Protein AF-X1S6A0-F1 (afdb_monomer_lite)

InterPro domains:
  IPR012349 FMN-binding split barrel [G3DSA:2.30.110.10] (1-70)

Foldseek 3Di:
DCPDPVNVVLVVPQKDKDWAWDDDPPDTDIDIDIDGHDDDPDPVVVLVVVVVVCVCVVVVVAQAQADPDFPCDPPCVVVCCPGNRGHNLLVLLVVLVVLLPQPPVSQDPSSVVRNVRSLVVCLCQLNAHRNVDVVGGPDPCQLQDAPPDDSDHHLLSSLLSQLSVVDADPSPVVSLVSLVVQQDPVQFHFHQDYPAVVDPHDADDHGDTHPVSSVSNCSSVVSNVD

pLDDT: mean 86.08, std 13.78, range [36.94, 98.81]

Structure (mmCIF, N/CA/C/O backbone):
data_AF-X1S6A0-F1
#
_entry.id   AF-X1S6A0-F1
#
loop_
_atom_site.group_PDB
_atom_site.id
_atom_site.type_symbol
_atom_site.label_atom_id
_atom_site.label_alt_id
_atom_site.label_comp_id
_atom_site.label_asym_id
_atom_site.label_entity_id
_atom_site.label_seq_id
_atom_site.pdbx_PDB_ins_code
_atom_site.Cartn_x
_atom_site.Cartn_y
_atom_site.Cartn_z
_atom_site.occupancy
_atom_site.B_iso_or_equiv
_atom_site.auth_seq_id
_atom_site.auth_comp_id
_atom_site.auth_asym_id
_atom_site.auth_atom_id
_atom_site.pdbx_PDB_model_num
ATOM 1 N N . GLY A 1 1 ? -15.490 -8.697 -11.254 1.00 36.94 1 GLY A N 1
ATOM 2 C CA . GLY A 1 1 ? -16.950 -8.501 -11.354 1.00 36.94 1 GLY A CA 1
ATOM 3 C C . GLY A 1 1 ? -17.233 -7.459 -12.414 1.00 36.94 1 GLY A C 1
ATOM 4 O O . GLY A 1 1 ? -16.518 -6.474 -12.477 1.00 36.94 1 GLY A O 1
ATOM 5 N N . THR A 1 2 ? -18.210 -7.697 -13.280 1.00 37.47 2 THR A N 1
ATOM 6 C CA . THR A 1 2 ? -18.493 -6.969 -14.535 1.00 37.47 2 THR A CA 1
ATOM 7 C C . THR A 1 2 ? -19.210 -5.617 -14.386 1.00 37.47 2 THR A C 1
ATOM 9 O O . THR A 1 2 ? -19.677 -5.085 -15.385 1.00 37.47 2 THR A O 1
ATOM 12 N N . ASN A 1 3 ? -19.235 -5.029 -13.185 1.00 45.12 3 ASN A N 1
ATOM 13 C CA . ASN A 1 3 ? -19.823 -3.708 -12.909 1.00 45.12 3 ASN A CA 1
ATOM 14 C C . ASN A 1 3 ? -18.742 -2.645 -12.653 1.00 45.12 3 ASN A C 1
ATOM 16 O O . ASN A 1 3 ? -18.826 -1.866 -11.709 1.00 45.12 3 ASN A O 1
ATOM 20 N N . ASP A 1 4 ? -17.684 -2.648 -13.461 1.00 61.50 4 ASP A N 1
ATOM 21 C CA . ASP A 1 4 ? -16.657 -1.613 -13.387 1.00 61.50 4 ASP A CA 1
ATOM 22 C C . ASP A 1 4 ? -17.154 -0.361 -14.128 1.00 61.50 4 ASP A C 1
ATOM 24 O O . ASP A 1 4 ? -17.524 -0.431 -15.305 1.00 61.50 4 ASP A O 1
ATOM 28 N N . ASN A 1 5 ? -17.165 0.790 -13.450 1.00 65.12 5 ASN A N 1
ATOM 29 C CA . ASN A 1 5 ? -17.589 2.079 -14.006 1.00 65.12 5 ASN A CA 1
ATOM 30 C C . ASN A 1 5 ? -16.894 2.399 -15.338 1.00 65.12 5 ASN A C 1
ATOM 32 O O . ASN A 1 5 ? -17.480 3.055 -16.199 1.00 65.12 5 ASN A O 1
ATOM 36 N N . LYS A 1 6 ? -15.668 1.899 -15.547 1.00 68.38 6 LYS A N 1
ATOM 37 C CA . LYS A 1 6 ? -14.934 2.076 -16.804 1.00 68.38 6 LYS A CA 1
ATOM 38 C C . LYS A 1 6 ? -15.537 1.281 -17.966 1.00 68.38 6 LYS A C 1
ATOM 40 O O . LYS A 1 6 ? -15.586 1.779 -19.088 1.00 68.38 6 LYS A O 1
ATOM 45 N N . VAL A 1 7 ? -16.038 0.074 -17.702 1.00 73.25 7 VAL A N 1
ATOM 46 C CA . VAL A 1 7 ? -16.715 -0.774 -18.698 1.00 73.25 7 VAL A CA 1
ATOM 47 C C . VAL A 1 7 ? -18.025 -0.116 -19.123 1.00 73.25 7 VAL A C 1
ATOM 49 O O . VAL A 1 7 ? -18.266 0.022 -20.319 1.00 73.25 7 VAL A O 1
ATOM 52 N N . ALA A 1 8 ? -18.819 0.373 -18.167 1.00 76.31 8 ALA A N 1
ATOM 53 C CA . ALA A 1 8 ? -20.045 1.116 -18.461 1.00 76.31 8 ALA A CA 1
ATOM 54 C C . ALA A 1 8 ? -19.760 2.426 -19.222 1.00 76.31 8 ALA A C 1
ATOM 56 O O . ALA A 1 8 ? -20.465 2.760 -20.174 1.00 76.31 8 ALA A O 1
ATOM 57 N N . GLN A 1 9 ? -18.687 3.141 -18.860 1.00 77.88 9 GLN A N 1
ATOM 58 C CA . GLN A 1 9 ? -18.249 4.351 -19.562 1.00 77.88 9 GLN A CA 1
ATOM 59 C C . GLN A 1 9 ? -17.903 4.062 -21.029 1.00 77.88 9 GLN A C 1
ATOM 61 O O . GLN A 1 9 ? -18.369 4.787 -21.903 1.00 77.88 9 GLN A O 1
ATOM 66 N N . ILE A 1 10 ? -17.140 2.998 -21.302 1.00 84.44 10 ILE A N 1
ATOM 67 C CA . ILE A 1 10 ? -16.762 2.598 -22.667 1.00 84.44 10 ILE A CA 1
ATOM 68 C C . ILE A 1 10 ? -17.975 2.078 -23.456 1.00 84.44 10 ILE A C 1
ATOM 70 O O . ILE A 1 10 ? -18.075 2.336 -24.651 1.00 84.44 10 ILE A O 1
ATOM 74 N N . GLN A 1 11 ? -18.926 1.392 -22.810 1.00 84.88 11 GLN A N 1
ATOM 75 C CA . GLN A 1 11 ? -20.191 0.995 -23.451 1.00 84.88 11 GLN A CA 1
ATOM 76 C C . GLN A 1 11 ? -21.021 2.207 -23.870 1.00 84.88 11 GLN A C 1
ATOM 78 O O . GLN A 1 11 ? -21.585 2.215 -24.960 1.00 84.88 11 GLN A O 1
ATOM 83 N N . LYS A 1 12 ? -21.092 3.228 -23.008 1.00 89.94 12 LYS A N 1
ATOM 84 C CA . LYS A 1 12 ? -21.840 4.459 -23.277 1.00 89.94 12 LYS A CA 1
ATOM 85 C C . LYS A 1 12 ? -21.138 5.344 -24.307 1.00 89.94 12 LYS A C 1
ATOM 87 O O . LYS A 1 12 ? -21.801 5.993 -25.108 1.00 89.94 12 LYS A O 1
ATOM 92 N N . ASN A 1 13 ? -19.809 5.394 -24.271 1.00 88.62 13 ASN A N 1
ATOM 93 C CA . ASN A 1 13 ? -18.997 6.133 -25.223 1.00 88.62 13 ASN A CA 1
ATOM 94 C C . ASN A 1 13 ? -17.675 5.392 -25.492 1.00 88.62 13 ASN A C 1
ATOM 96 O O . ASN A 1 13 ? -16.749 5.480 -24.681 1.00 88.62 13 ASN A O 1
ATOM 100 N N . PRO A 1 14 ? -17.552 4.702 -26.638 1.00 89.62 14 PRO A N 1
ATOM 101 C CA . PRO A 1 14 ? -16.339 3.969 -26.975 1.00 89.62 14 PRO A CA 1
ATOM 102 C C . PRO A 1 14 ? -15.198 4.884 -27.426 1.00 89.62 14 PRO A C 1
ATOM 104 O O . PRO A 1 14 ? -14.087 4.396 -27.609 1.00 89.62 14 PRO A O 1
ATOM 107 N N . LYS A 1 15 ? -15.436 6.187 -27.631 1.00 90.88 15 LYS A N 1
ATOM 108 C CA . LYS A 1 15 ? -14.391 7.109 -28.078 1.00 90.88 15 LYS A CA 1
ATOM 109 C C . LYS A 1 15 ? -13.328 7.247 -26.996 1.00 90.88 15 LYS A C 1
ATOM 111 O O . LYS A 1 15 ? -13.610 7.677 -25.879 1.00 90.88 15 LYS A O 1
ATOM 116 N N . ILE A 1 16 ? -12.103 6.906 -27.359 1.00 87.81 16 ILE A N 1
ATOM 117 C CA . ILE A 1 16 ? -10.918 7.087 -26.536 1.00 87.81 16 ILE A CA 1
ATOM 118 C C . ILE A 1 16 ? -9.933 8.002 -27.235 1.00 87.81 16 ILE A C 1
ATOM 120 O O . ILE A 1 16 ? -9.939 8.154 -28.457 1.00 87.81 16 ILE A O 1
ATOM 124 N N . GLU A 1 17 ? -9.058 8.568 -26.426 1.00 87.69 17 GLU A N 1
ATOM 125 C CA . GLU A 1 17 ? -7.939 9.363 -26.868 1.00 87.69 17 GLU A CA 1
ATOM 126 C C . GLU A 1 17 ? -6.693 8.911 -26.117 1.00 87.69 17 GLU A C 1
ATOM 128 O O . GLU A 1 17 ? -6.749 8.625 -24.918 1.00 87.69 17 GLU A O 1
ATOM 133 N N . PHE A 1 18 ? -5.576 8.844 -26.829 1.00 83.31 18 PHE A N 1
ATOM 134 C CA . PHE A 1 18 ? -4.266 8.639 -26.243 1.00 83.31 18 PHE A CA 1
ATOM 135 C C . PHE A 1 18 ? -3.300 9.703 -26.751 1.00 83.31 18 PHE A C 1
ATOM 137 O O . PHE A 1 18 ? -3.465 10.274 -27.830 1.00 83.31 18 PHE A O 1
ATOM 144 N N . CYS A 1 19 ? -2.278 9.960 -25.946 1.00 79.44 19 CYS A N 1
ATOM 145 C CA . CYS A 1 19 ? -1.225 10.905 -26.259 1.00 79.44 19 CYS A CA 1
ATOM 146 C C . CYS A 1 19 ? 0.104 10.156 -26.196 1.00 79.44 19 CYS A C 1
ATOM 148 O O . CYS A 1 19 ? 0.479 9.662 -25.132 1.00 79.44 19 CYS A O 1
ATOM 150 N N . LEU A 1 20 ? 0.778 10.026 -27.336 1.00 80.94 20 LEU A N 1
ATOM 151 C CA . LEU A 1 20 ? 2.088 9.398 -27.447 1.00 80.94 20 LEU A CA 1
ATOM 152 C C . LEU A 1 20 ? 3.137 10.487 -27.651 1.00 80.94 20 LEU A C 1
ATOM 154 O O . LEU A 1 20 ? 3.141 11.162 -28.675 1.00 80.94 20 LEU A O 1
ATOM 158 N N . MET A 1 21 ? 4.033 10.660 -26.688 1.00 76.06 21 MET A N 1
ATOM 159 C CA . MET A 1 21 ? 5.132 11.617 -26.811 1.00 76.06 21 MET A CA 1
ATOM 160 C C . MET A 1 21 ? 6.119 11.155 -27.893 1.00 76.06 21 MET A C 1
ATOM 162 O O . MET A 1 21 ? 6.509 9.990 -27.910 1.00 76.06 21 MET A O 1
ATOM 166 N N . VAL A 1 22 ? 6.543 12.063 -28.776 1.00 84.81 22 VAL A N 1
ATOM 167 C CA . VAL A 1 22 ? 7.524 11.792 -29.843 1.00 84.81 22 VAL A CA 1
ATOM 168 C C . VAL A 1 22 ? 8.588 12.890 -29.901 1.00 84.81 22 VAL A C 1
ATOM 170 O O . VAL A 1 22 ? 8.303 14.059 -29.632 1.00 84.81 22 VAL A O 1
ATOM 173 N N . LYS A 1 23 ? 9.819 12.520 -30.273 1.00 76.56 23 LYS A N 1
ATOM 174 C CA . LYS A 1 23 ? 10.958 13.439 -30.420 1.00 76.56 23 LYS A CA 1
ATOM 175 C C . LYS A 1 23 ? 11.664 13.208 -31.757 1.00 76.56 23 LYS A C 1
ATOM 177 O O . LYS A 1 23 ? 11.858 12.062 -32.158 1.00 76.56 23 LYS A O 1
ATOM 182 N N . LYS A 1 24 ? 12.062 14.292 -32.431 1.00 79.81 24 LYS A N 1
ATOM 183 C CA . LYS A 1 24 ? 12.933 14.263 -33.619 1.00 79.81 24 LYS A CA 1
ATOM 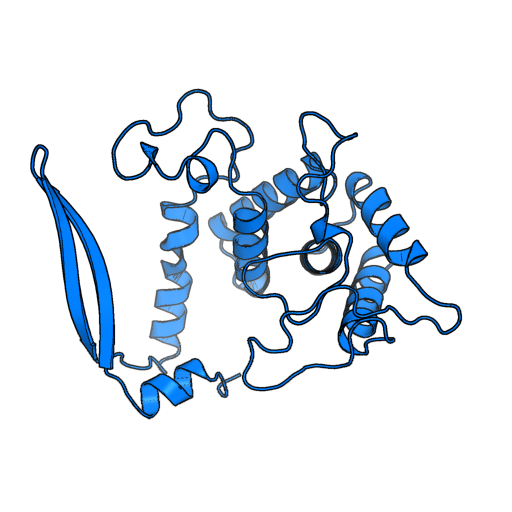184 C C . LYS A 1 24 ? 13.915 15.434 -33.548 1.00 79.81 24 LYS A C 1
ATOM 186 O O . LYS A 1 24 ? 13.492 16.587 -33.598 1.00 79.81 24 LYS A O 1
ATOM 191 N N . GLY A 1 25 ? 15.212 15.139 -33.434 1.00 80.56 25 GLY A N 1
ATOM 192 C CA . GLY A 1 25 ? 16.230 16.159 -33.150 1.00 80.56 25 GLY A CA 1
ATOM 193 C C . GLY A 1 25 ? 15.951 16.860 -31.816 1.00 80.56 25 GLY A C 1
ATOM 194 O O . GLY A 1 25 ? 15.596 16.199 -30.839 1.00 80.56 25 GLY A O 1
ATOM 195 N N . ASP A 1 26 ? 16.032 18.190 -31.796 1.00 79.56 26 ASP A N 1
ATOM 196 C CA . ASP A 1 26 ? 15.740 19.011 -30.608 1.00 79.56 26 ASP A CA 1
ATOM 197 C C . ASP A 1 26 ? 14.242 19.316 -30.417 1.00 79.56 26 ASP A C 1
ATOM 199 O O . ASP A 1 26 ? 13.832 19.865 -29.393 1.00 79.56 26 ASP A O 1
ATOM 203 N N . GLY A 1 27 ? 13.395 18.937 -31.379 1.00 73.19 27 GLY A N 1
ATOM 204 C CA . GLY A 1 27 ? 11.950 19.139 -31.311 1.00 73.19 27 GLY A CA 1
ATOM 205 C C . GLY A 1 27 ? 11.243 18.067 -30.479 1.00 73.19 27 GLY A C 1
ATOM 206 O O . GLY A 1 27 ? 11.403 16.870 -30.731 1.00 73.19 27 GLY A O 1
ATOM 207 N N . GLN A 1 28 ? 10.404 18.497 -29.531 1.00 78.88 28 GLN A N 1
ATOM 208 C CA . GLN A 1 28 ? 9.503 17.635 -28.754 1.00 78.88 28 GLN A CA 1
ATOM 209 C C . GLN A 1 28 ? 8.039 17.881 -29.142 1.00 78.88 28 GLN A C 1
ATOM 211 O O . GLN A 1 28 ? 7.611 19.025 -29.288 1.00 78.88 28 GLN A O 1
ATOM 216 N N . GLY A 1 29 ? 7.262 16.808 -29.275 1.00 83.56 29 GLY A N 1
ATOM 217 C CA . GLY A 1 29 ? 5.835 16.876 -29.571 1.00 83.56 29 GLY A CA 1
ATOM 218 C C . GLY A 1 29 ? 5.087 15.652 -29.060 1.00 83.56 29 GLY A C 1
ATOM 219 O O . GLY A 1 29 ? 5.638 14.803 -28.357 1.00 83.56 29 GLY A O 1
ATOM 220 N N . TYR A 1 30 ? 3.813 15.554 -29.415 1.00 83.81 30 TYR A N 1
ATOM 221 C CA . TYR A 1 30 ? 3.013 14.369 -29.148 1.00 83.81 30 TYR A CA 1
ATOM 222 C C . TYR A 1 30 ? 2.146 14.026 -30.356 1.00 83.81 30 TYR A C 1
ATOM 224 O O . TYR A 1 30 ? 1.587 14.902 -31.013 1.00 83.81 30 TYR A O 1
ATOM 232 N N . VAL A 1 31 ? 2.022 12.733 -30.636 1.00 87.75 31 VAL A N 1
ATOM 233 C CA . VAL A 1 31 ? 0.996 12.185 -31.515 1.00 87.75 31 VAL A CA 1
ATOM 234 C C . VAL A 1 31 ? -0.237 11.950 -30.661 1.00 87.75 31 VAL A C 1
ATOM 236 O O . VAL A 1 31 ? -0.234 11.126 -29.745 1.00 87.75 31 VAL A O 1
ATOM 239 N N . ARG A 1 32 ? -1.302 12.689 -30.956 1.00 87.75 32 ARG A N 1
ATOM 240 C CA . ARG A 1 32 ? -2.609 12.468 -30.344 1.00 87.75 32 ARG A CA 1
ATOM 241 C C . ARG A 1 32 ? -3.394 11.529 -31.245 1.00 87.75 32 ARG A C 1
ATOM 243 O O . ARG A 1 32 ? -3.656 11.851 -32.400 1.00 87.75 32 ARG A O 1
ATOM 250 N N . GLY A 1 33 ? -3.724 10.355 -30.730 1.00 90.38 33 GLY A N 1
ATOM 251 C CA . GLY A 1 33 ? -4.544 9.382 -31.434 1.00 90.38 33 GLY A CA 1
ATOM 252 C C . GLY A 1 33 ? -5.928 9.330 -30.817 1.00 90.38 33 GLY A C 1
ATOM 253 O O . GLY A 1 33 ? -6.068 9.328 -29.596 1.00 90.38 33 GLY A O 1
ATOM 254 N N . THR A 1 34 ? -6.956 9.262 -31.654 1.00 90.50 34 THR A N 1
ATOM 255 C CA . THR A 1 34 ? -8.320 8.962 -31.209 1.00 90.50 34 THR A CA 1
ATOM 256 C C . THR A 1 34 ? -8.752 7.626 -31.791 1.00 90.50 34 THR A C 1
ATOM 258 O O . THR A 1 34 ? -8.249 7.192 -32.827 1.00 90.50 34 THR A O 1
ATOM 261 N N . GLY A 1 35 ? -9.649 6.929 -31.105 1.00 91.19 35 GLY A N 1
ATOM 262 C CA . GLY A 1 35 ? -10.092 5.615 -31.549 1.00 91.19 35 GLY A CA 1
ATOM 263 C C . GLY A 1 35 ? -11.327 5.126 -30.816 1.00 91.19 35 GLY A C 1
ATOM 264 O O . GLY A 1 35 ? -11.894 5.826 -29.978 1.00 91.19 35 GLY A O 1
ATOM 265 N N . LEU A 1 36 ? -11.741 3.905 -31.143 1.00 91.06 36 LEU A N 1
ATOM 266 C CA . LEU A 1 36 ? -12.864 3.231 -30.503 1.00 91.06 36 LEU A CA 1
ATOM 267 C C . LEU A 1 36 ? -12.342 2.088 -29.631 1.00 91.06 36 LEU A C 1
ATOM 269 O O . LEU A 1 36 ? -11.740 1.137 -30.127 1.00 91.06 36 LEU A O 1
ATOM 273 N N . ALA A 1 37 ? -12.586 2.168 -28.328 1.00 85.50 37 ALA A N 1
ATOM 274 C CA . ALA A 1 37 ? -12.306 1.082 -27.407 1.00 85.50 37 ALA A CA 1
ATOM 275 C C . ALA A 1 37 ? -13.325 -0.047 -27.593 1.00 85.50 37 ALA A C 1
ATOM 277 O O . ALA A 1 37 ? -14.538 0.165 -27.561 1.00 85.50 37 ALA A O 1
ATOM 278 N N . LYS A 1 38 ? -12.822 -1.277 -27.736 1.00 82.69 38 LYS A N 1
ATOM 279 C CA . LYS A 1 38 ? -13.635 -2.494 -27.782 1.00 82.69 38 LYS A CA 1
ATOM 280 C C . LYS A 1 38 ? -13.478 -3.265 -26.480 1.00 82.69 38 LYS A C 1
ATOM 282 O O . LYS A 1 38 ? -12.372 -3.621 -26.083 1.00 82.69 38 LYS A O 1
ATOM 287 N N . ILE A 1 39 ? -14.598 -3.564 -25.828 1.00 80.94 39 ILE A N 1
ATOM 288 C CA . ILE A 1 39 ? -14.597 -4.358 -24.598 1.00 80.94 39 ILE A CA 1
ATOM 289 C C . ILE A 1 39 ? -14.413 -5.823 -24.970 1.00 80.94 39 ILE A C 1
ATOM 291 O O . ILE A 1 39 ? -15.294 -6.452 -25.558 1.00 80.94 39 ILE A O 1
ATOM 295 N N . ILE A 1 40 ? -13.264 -6.372 -24.598 1.00 77.69 40 ILE A N 1
ATOM 296 C CA . ILE A 1 40 ? -12.958 -7.782 -24.809 1.00 77.69 40 ILE A CA 1
ATOM 297 C C . ILE A 1 40 ? -13.730 -8.590 -23.767 1.00 77.69 40 ILE A C 1
ATOM 299 O O . ILE A 1 40 ? -13.574 -8.388 -22.562 1.00 77.69 40 ILE A O 1
ATOM 303 N N . LYS A 1 41 ? -14.606 -9.488 -24.229 1.00 75.62 41 LYS A N 1
ATOM 304 C CA . LYS A 1 41 ? -15.385 -10.403 -23.377 1.00 75.62 41 LYS A CA 1
ATOM 305 C C . LYS A 1 41 ? -14.872 -11.841 -23.432 1.00 75.62 41 LYS A C 1
ATOM 307 O O . LYS A 1 41 ? -15.081 -12.567 -22.465 1.00 75.62 41 LYS A O 1
ATOM 312 N N . ASP A 1 42 ? -14.184 -12.205 -24.513 1.00 82.56 42 ASP A N 1
ATOM 313 C CA . ASP A 1 42 ? -13.669 -13.551 -24.742 1.00 82.56 42 ASP A CA 1
ATOM 314 C C . ASP A 1 42 ? -12.647 -13.958 -23.673 1.00 82.56 42 ASP A C 1
ATOM 316 O O . ASP A 1 42 ? -11.686 -13.237 -23.390 1.00 82.56 42 ASP A O 1
ATOM 320 N N . LYS A 1 43 ? -12.875 -15.125 -23.066 1.00 71.31 43 LYS A N 1
ATOM 321 C CA . LYS A 1 43 ? -12.056 -15.639 -21.967 1.00 71.31 43 LYS A CA 1
ATOM 322 C C . LYS A 1 43 ? -10.651 -15.998 -22.451 1.00 71.31 43 LYS A C 1
ATOM 324 O O . LYS A 1 43 ? -9.694 -15.655 -21.767 1.00 71.31 43 LYS A O 1
ATOM 329 N N . LYS A 1 44 ? -10.510 -16.583 -23.647 1.00 73.81 44 LYS A N 1
ATOM 330 C CA . LYS A 1 44 ? -9.197 -16.940 -24.212 1.00 73.81 44 LYS A CA 1
ATOM 331 C C . LYS A 1 44 ? -8.365 -15.705 -24.559 1.00 73.81 44 LYS A C 1
ATOM 333 O O . LYS A 1 44 ? -7.171 -15.691 -24.289 1.00 73.81 44 LYS A O 1
ATOM 338 N N . GLN A 1 45 ? -8.968 -14.647 -25.100 1.00 67.00 45 GLN A N 1
ATOM 339 C CA . GLN A 1 45 ? -8.298 -13.368 -25.348 1.00 67.00 45 GLN A CA 1
ATOM 340 C C . GLN A 1 45 ? -7.952 -12.636 -24.056 1.00 67.00 45 GLN A C 1
ATOM 342 O O . GLN A 1 45 ? -6.868 -12.073 -23.974 1.00 67.00 45 GLN A O 1
ATOM 347 N N . LYS A 1 46 ? -8.819 -12.658 -23.037 1.00 62.06 46 LYS A N 1
ATOM 348 C CA . LYS A 1 46 ? -8.477 -12.121 -21.710 1.00 62.06 46 LYS A CA 1
ATOM 349 C C . LYS A 1 46 ? -7.318 -12.879 -21.082 1.00 62.06 46 LYS A C 1
ATOM 351 O O . LYS A 1 46 ? -6.405 -12.245 -20.579 1.00 62.06 46 LYS A O 1
ATOM 356 N N . GLU A 1 47 ? -7.328 -14.207 -21.153 1.00 61.28 47 GLU A N 1
ATOM 357 C CA . GLU A 1 47 ? -6.212 -15.045 -20.714 1.00 61.28 47 GLU A CA 1
ATOM 358 C C . GLU A 1 47 ? -4.956 -14.774 -21.538 1.00 61.28 47 GLU A C 1
ATOM 360 O O . GLU A 1 47 ? -3.879 -14.714 -20.970 1.00 61.28 47 GLU A O 1
ATOM 365 N N . LYS A 1 48 ? -5.065 -14.555 -22.851 1.00 64.38 48 LYS A N 1
ATOM 366 C CA . LYS A 1 48 ? -3.933 -14.179 -23.706 1.00 64.38 48 LYS A CA 1
ATOM 367 C C . LYS A 1 48 ? -3.375 -12.803 -23.330 1.00 64.38 48 LYS A C 1
ATOM 369 O O . LYS A 1 48 ? -2.172 -12.669 -23.195 1.00 64.38 48 LYS A O 1
ATOM 374 N N . ILE A 1 49 ? -4.225 -11.802 -23.109 1.00 61.16 49 ILE A N 1
ATOM 375 C CA . ILE A 1 49 ? -3.815 -10.455 -22.679 1.00 61.16 49 ILE A CA 1
ATOM 376 C C . ILE A 1 49 ? -3.235 -10.483 -21.264 1.00 61.16 49 ILE A C 1
ATOM 378 O O . ILE A 1 49 ? -2.240 -9.822 -21.020 1.00 61.16 49 ILE A O 1
ATOM 382 N N . ALA A 1 50 ? -3.798 -11.276 -20.351 1.00 55.62 50 ALA A N 1
ATOM 383 C CA . ALA A 1 50 ? -3.250 -11.484 -19.011 1.00 55.62 50 ALA A CA 1
ATOM 384 C C . ALA A 1 50 ? -1.920 -12.256 -19.045 1.00 55.62 50 ALA A C 1
ATOM 386 O O . ALA A 1 50 ? -1.010 -11.946 -18.285 1.00 55.62 50 ALA A O 1
ATOM 387 N N . LYS A 1 51 ? -1.774 -13.219 -19.965 1.00 56.94 51 LYS A N 1
ATOM 388 C CA . LYS A 1 51 ? -0.493 -13.874 -20.281 1.00 56.94 51 LYS A CA 1
ATOM 389 C C . LYS A 1 51 ? 0.511 -12.911 -20.923 1.00 56.94 51 LYS A C 1
ATOM 391 O O . LYS A 1 51 ? 1.694 -13.179 -20.822 1.00 56.94 51 LYS A O 1
ATOM 396 N N . HIS A 1 52 ? 0.034 -11.813 -21.514 1.00 53.47 52 HIS A N 1
ATOM 397 C CA . HIS A 1 52 ? 0.808 -10.674 -22.015 1.00 53.47 52 HIS A CA 1
ATOM 398 C C . HIS A 1 52 ? 0.730 -9.445 -21.091 1.00 53.47 52 HIS A C 1
ATOM 400 O O . HIS A 1 52 ? 0.997 -8.321 -21.519 1.00 53.47 52 HIS A O 1
ATOM 406 N N . CYS A 1 53 ? 0.460 -9.637 -19.790 1.00 52.31 53 CYS A N 1
ATOM 407 C CA . CYS A 1 53 ? 0.851 -8.658 -18.766 1.00 52.31 53 CYS A CA 1
ATOM 408 C C . CYS A 1 53 ? 2.384 -8.549 -18.629 1.00 52.31 53 CYS A C 1
ATOM 410 O O . CYS A 1 53 ? 2.870 -7.968 -17.658 1.00 52.31 53 CYS A O 1
ATOM 412 N N . ASP A 1 54 ? 3.118 -9.032 -19.636 1.00 52.59 54 ASP A N 1
ATOM 413 C CA . ASP A 1 54 ? 4.505 -8.725 -19.932 1.00 52.59 54 ASP A CA 1
ATOM 414 C C . ASP A 1 54 ? 4.785 -7.233 -19.800 1.00 52.59 54 ASP A C 1
ATOM 416 O O . ASP A 1 54 ? 5.871 -6.902 -19.382 1.00 52.59 54 ASP A O 1
ATOM 420 N N . PHE A 1 55 ? 3.819 -6.323 -19.998 1.00 55.56 55 PHE A N 1
ATOM 421 C CA . PHE A 1 55 ? 4.049 -4.894 -19.747 1.00 55.56 55 PHE A CA 1
ATOM 422 C C . PHE A 1 55 ? 4.734 -4.610 -18.394 1.00 55.56 55 PHE A C 1
ATOM 424 O O . PHE A 1 55 ? 5.649 -3.793 -18.326 1.00 55.56 55 PHE A O 1
ATOM 431 N N . PHE A 1 56 ? 4.337 -5.290 -17.313 1.00 52.81 56 PHE A N 1
ATOM 432 C CA . PHE A 1 56 ? 5.048 -5.125 -16.046 1.00 52.81 56 PHE A CA 1
ATOM 433 C C . PHE A 1 56 ? 6.415 -5.815 -16.083 1.00 52.81 56 PHE A C 1
ATOM 435 O O . PHE A 1 56 ? 7.397 -5.153 -15.815 1.00 52.81 56 PHE A O 1
ATOM 442 N N . SER A 1 57 ? 6.548 -7.080 -16.477 1.00 53.00 57 SER A N 1
ATOM 443 C CA . SER A 1 57 ? 7.863 -7.756 -16.460 1.00 53.00 57 SER A CA 1
ATOM 444 C C . SER A 1 57 ? 8.860 -7.307 -17.546 1.00 53.00 57 SER A C 1
ATOM 446 O O . SER A 1 57 ? 10.056 -7.539 -17.419 1.00 53.00 57 SER A O 1
ATOM 448 N N . GLU A 1 58 ? 8.388 -6.695 -18.626 1.00 57.88 58 GLU A N 1
ATOM 449 C CA . GLU A 1 58 ? 9.157 -6.229 -19.785 1.00 57.88 58 GLU A CA 1
ATOM 450 C C . GLU A 1 58 ? 9.671 -4.806 -19.552 1.00 57.88 58 GLU A C 1
ATOM 452 O O . GLU A 1 58 ? 10.832 -4.514 -19.840 1.00 57.88 58 GLU A O 1
ATOM 457 N N . PHE A 1 59 ? 8.836 -3.928 -18.981 1.00 56.41 59 PHE A N 1
ATOM 458 C CA . PHE A 1 59 ? 9.203 -2.530 -18.733 1.00 56.41 59 PHE A CA 1
ATOM 459 C C . PHE A 1 59 ? 9.584 -2.243 -17.276 1.00 56.41 59 PHE A C 1
ATOM 461 O O . PHE A 1 59 ? 10.380 -1.337 -17.027 1.00 56.41 59 PHE A O 1
ATOM 468 N N . TRP A 1 60 ? 9.070 -3.004 -16.307 1.00 59.62 60 TRP A N 1
ATOM 469 C CA . TRP A 1 60 ? 9.503 -2.959 -14.909 1.00 59.62 60 TRP A CA 1
ATOM 470 C C . TRP A 1 60 ? 10.443 -4.137 -14.639 1.00 59.62 60 TRP A C 1
ATOM 472 O O . TRP A 1 60 ? 10.030 -5.237 -14.285 1.00 59.62 60 TRP A O 1
ATOM 482 N N . LYS A 1 61 ? 11.738 -3.885 -14.862 1.00 61.03 61 LYS A N 1
ATOM 483 C CA . LYS A 1 61 ? 12.796 -4.900 -14.763 1.00 61.03 61 LYS A CA 1
ATOM 484 C C . LYS A 1 61 ? 12.961 -5.448 -13.346 1.00 61.03 61 LYS A C 1
ATOM 486 O O . LYS A 1 61 ? 13.154 -6.645 -13.193 1.00 61.03 61 LYS A O 1
ATOM 491 N N . SER A 1 62 ? 12.919 -4.573 -12.342 1.00 66.31 62 SER A N 1
ATOM 492 C CA . SER A 1 62 ? 13.000 -4.916 -10.920 1.00 66.31 62 SER A CA 1
ATOM 493 C C . SER A 1 62 ? 12.648 -3.682 -10.070 1.00 66.31 62 SER A C 1
ATOM 495 O O . SER A 1 62 ? 12.771 -2.550 -10.551 1.00 66.31 62 SER A O 1
ATOM 497 N N . PRO A 1 63 ? 12.182 -3.832 -8.819 1.00 73.94 63 PRO A N 1
ATOM 498 C CA . PRO A 1 63 ? 12.171 -2.739 -7.851 1.00 73.94 63 PRO A CA 1
ATOM 499 C C . PRO A 1 63 ? 13.600 -2.330 -7.464 1.00 73.94 63 PRO A C 1
ATOM 501 O O . PRO A 1 63 ? 14.186 -2.827 -6.504 1.00 73.94 63 PRO A O 1
ATOM 504 N N . ASP A 1 64 ? 14.151 -1.371 -8.198 1.00 78.56 64 ASP A N 1
ATOM 505 C CA . ASP A 1 64 ? 15.473 -0.831 -7.899 1.00 78.56 64 ASP A CA 1
ATOM 506 C C . ASP A 1 64 ? 15.492 0.026 -6.630 1.00 78.56 64 ASP A C 1
ATOM 508 O O . ASP A 1 64 ? 14.675 0.935 -6.458 1.00 78.56 64 ASP A O 1
ATOM 512 N N . ASP A 1 65 ? 16.491 -0.199 -5.781 1.00 79.06 65 ASP A N 1
ATOM 513 C CA . ASP A 1 65 ? 16.746 0.597 -4.580 1.00 79.06 65 ASP A CA 1
ATOM 514 C C . ASP A 1 65 ? 18.128 1.273 -4.609 1.00 79.06 65 ASP A C 1
ATOM 516 O O . ASP A 1 65 ? 18.833 1.363 -3.606 1.00 79.06 65 ASP A O 1
ATOM 520 N N . GLY A 1 66 ? 18.520 1.767 -5.787 1.00 72.06 66 GLY A N 1
ATOM 521 C CA . GLY A 1 66 ? 19.755 2.527 -5.976 1.00 72.06 66 GLY A CA 1
ATOM 522 C C . GLY A 1 66 ? 20.529 2.116 -7.225 1.00 72.06 66 GLY A C 1
ATOM 523 O O . GLY A 1 66 ? 21.573 1.478 -7.124 1.00 72.06 66 GLY A O 1
ATOM 524 N N . ILE A 1 67 ? 20.066 2.521 -8.407 1.00 65.44 67 ILE A N 1
ATOM 525 C CA . ILE A 1 67 ? 20.845 2.431 -9.645 1.00 65.44 67 ILE A CA 1
ATOM 526 C C . ILE A 1 67 ? 21.852 3.590 -9.693 1.00 65.44 67 ILE A C 1
ATOM 528 O O . ILE A 1 67 ? 21.506 4.751 -9.450 1.00 65.44 67 ILE A O 1
ATOM 532 N N . LYS A 1 68 ? 23.113 3.276 -10.026 1.00 61.75 68 LYS A N 1
ATOM 533 C CA . LYS A 1 68 ? 24.187 4.274 -10.194 1.00 61.75 68 LYS A CA 1
ATOM 534 C C . LYS A 1 68 ? 23.926 5.214 -11.377 1.00 61.75 68 LYS A C 1
ATOM 536 O O . LYS A 1 68 ? 24.066 6.426 -11.214 1.00 61.75 68 LYS A O 1
ATOM 541 N N . ASP A 1 69 ? 23.487 4.663 -12.507 1.00 67.81 69 ASP A N 1
ATOM 542 C CA . ASP A 1 69 ? 23.256 5.385 -13.759 1.00 67.81 69 ASP A CA 1
ATOM 543 C C . ASP A 1 69 ? 21.762 5.470 -14.091 1.00 67.81 69 ASP A C 1
ATOM 545 O O . ASP A 1 69 ? 21.157 4.546 -14.629 1.00 67.81 69 ASP A O 1
ATOM 549 N N . THR A 1 70 ? 21.144 6.595 -13.740 1.00 69.06 70 THR A N 1
ATOM 550 C CA . THR A 1 70 ? 19.750 6.894 -14.097 1.00 69.06 70 THR A CA 1
ATOM 551 C C . THR A 1 70 ? 19.660 7.363 -15.548 1.00 69.06 70 THR A C 1
ATOM 553 O O . THR A 1 70 ? 20.560 8.100 -15.961 1.00 69.06 70 THR A O 1
ATOM 556 N N . PRO A 1 71 ? 18.585 7.050 -16.297 1.00 67.19 71 PRO A N 1
ATOM 557 C CA . PRO A 1 71 ? 18.359 7.628 -17.619 1.00 67.19 71 PRO A CA 1
ATOM 558 C C . PRO A 1 71 ? 18.423 9.160 -17.547 1.00 67.19 71 PRO A C 1
ATOM 560 O O . PRO A 1 71 ? 17.666 9.795 -16.809 1.00 67.19 71 PRO A O 1
ATOM 563 N N . LYS A 1 72 ? 19.398 9.747 -18.247 1.00 74.88 72 LYS A N 1
ATOM 564 C CA . LYS A 1 72 ? 19.613 11.207 -18.307 1.00 74.88 72 LYS A CA 1
ATOM 565 C C . LYS A 1 72 ? 19.063 11.817 -19.591 1.00 74.88 72 LYS A C 1
ATOM 567 O O . LYS A 1 72 ? 19.226 13.010 -19.812 1.00 74.88 72 LYS A O 1
ATOM 572 N N . ASP A 1 73 ? 18.479 10.981 -20.433 1.00 76.06 73 ASP A N 1
ATOM 573 C CA . ASP A 1 73 ? 17.896 11.319 -21.710 1.00 76.06 73 ASP A CA 1
ATOM 574 C C . ASP A 1 73 ? 16.385 11.546 -21.598 1.00 76.06 73 ASP A C 1
ATOM 576 O O . ASP A 1 73 ? 15.708 11.208 -20.619 1.00 76.06 73 ASP A O 1
ATOM 580 N N . TRP A 1 74 ? 15.843 12.153 -22.643 1.00 66.75 74 TRP A N 1
ATOM 581 C CA . TRP A 1 74 ? 14.429 12.452 -22.756 1.00 66.75 74 TRP A CA 1
ATOM 582 C C . TRP A 1 74 ? 13.618 11.158 -22.953 1.00 66.75 74 TRP A C 1
ATOM 584 O O . TRP A 1 74 ? 14.037 10.309 -23.738 1.00 66.75 74 TRP A O 1
ATOM 594 N N . PRO A 1 75 ? 12.421 11.012 -22.345 1.00 64.75 75 PRO A N 1
ATOM 595 C CA . PRO A 1 75 ? 11.701 11.980 -21.505 1.00 64.75 75 PRO A CA 1
ATOM 596 C C . PRO A 1 75 ? 12.011 11.870 -19.998 1.00 64.75 75 PRO A C 1
ATOM 598 O O . PRO A 1 75 ? 11.343 12.507 -19.178 1.00 64.75 75 PRO A O 1
ATOM 601 N N . TYR A 1 76 ? 12.979 11.041 -19.614 1.00 71.06 76 TYR A N 1
ATOM 602 C CA . TYR A 1 76 ? 13.206 10.604 -18.236 1.00 71.06 76 TYR A CA 1
ATOM 603 C C . TYR A 1 76 ? 13.865 11.675 -17.362 1.00 71.06 76 TYR A C 1
ATOM 605 O O . TYR A 1 76 ? 13.520 11.811 -16.187 1.00 71.06 76 TYR A O 1
ATOM 613 N N . GLU A 1 77 ? 14.721 12.505 -17.963 1.00 69.38 77 GLU A N 1
ATOM 614 C CA . GLU A 1 77 ? 15.472 13.594 -17.321 1.00 69.38 77 GLU A CA 1
ATOM 615 C C . GLU A 1 77 ? 14.613 14.554 -16.466 1.00 69.38 77 GLU A C 1
ATOM 617 O O . GLU A 1 77 ? 15.057 15.035 -15.425 1.00 69.38 77 GLU A O 1
ATOM 622 N N . ARG A 1 78 ? 13.355 14.814 -16.859 1.00 70.31 78 ARG A N 1
ATOM 623 C CA . ARG A 1 78 ? 12.427 15.721 -16.145 1.00 70.31 78 ARG A CA 1
ATOM 624 C C . ARG A 1 78 ? 11.612 15.027 -15.061 1.00 70.31 78 ARG A C 1
ATOM 626 O O . ARG A 1 78 ? 10.973 15.679 -14.239 1.00 70.31 78 ARG A O 1
ATOM 633 N N . LEU A 1 79 ? 11.592 13.704 -15.080 1.00 68.12 79 LEU A N 1
ATOM 634 C CA . LEU A 1 79 ? 10.727 12.868 -14.264 1.00 68.12 79 LEU A CA 1
ATOM 635 C C . LEU A 1 79 ? 11.569 12.050 -13.279 1.00 68.12 79 LEU A C 1
ATOM 637 O O . LEU A 1 79 ? 11.264 10.892 -13.016 1.00 68.12 79 LEU A O 1
ATOM 641 N N . VAL A 1 80 ? 12.599 12.668 -12.689 1.00 68.31 80 VAL A N 1
ATOM 642 C CA . VAL A 1 80 ? 13.529 12.044 -11.724 1.00 68.31 80 VAL A CA 1
ATOM 643 C C . VAL A 1 80 ? 12.804 11.394 -10.538 1.00 68.31 80 VAL A C 1
ATOM 645 O O . VAL A 1 80 ? 13.283 10.420 -9.974 1.00 68.31 80 VAL A O 1
ATOM 648 N N . ILE A 1 81 ? 11.616 11.872 -10.161 1.00 67.00 81 ILE A N 1
ATOM 649 C CA . ILE A 1 81 ? 10.813 11.227 -9.108 1.00 67.00 81 ILE A CA 1
ATOM 650 C C . ILE A 1 81 ? 10.257 9.848 -9.520 1.00 67.00 81 ILE A C 1
ATOM 652 O O . ILE A 1 81 ? 9.941 9.030 -8.660 1.00 67.00 81 ILE A O 1
ATOM 656 N N . CYS A 1 82 ? 10.130 9.598 -10.825 1.00 67.62 82 CYS A N 1
ATOM 657 C CA . CYS A 1 82 ? 9.648 8.349 -11.415 1.00 67.62 82 CYS A CA 1
ATOM 658 C C . CYS A 1 82 ? 10.775 7.508 -12.033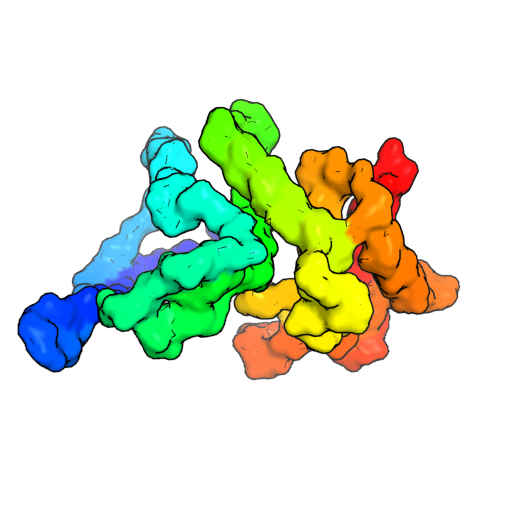 1.00 67.62 82 CYS A C 1
ATOM 660 O O . CYS A 1 82 ? 10.649 6.290 -12.062 1.00 67.62 82 CYS A O 1
ATOM 662 N N . TRP A 1 83 ? 11.850 8.148 -12.505 1.00 68.69 83 TRP A N 1
ATOM 663 C CA . TRP A 1 83 ? 12.969 7.529 -13.236 1.00 68.69 83 TRP A CA 1
ATOM 664 C C . TRP A 1 83 ? 14.337 7.828 -12.606 1.00 68.69 83 TRP A C 1
ATOM 666 O O . TRP A 1 83 ? 15.367 7.838 -13.278 1.00 68.69 83 TRP A O 1
ATOM 676 N N . GLY A 1 84 ? 14.341 8.153 -11.314 1.00 70.50 84 GLY A N 1
ATOM 677 C CA . GLY A 1 84 ? 15.546 8.439 -10.544 1.00 70.50 84 GLY A CA 1
ATOM 678 C C . GLY A 1 84 ? 16.260 7.175 -10.077 1.00 70.50 84 GLY A C 1
ATOM 679 O O . GLY A 1 84 ? 15.995 6.072 -10.539 1.00 70.50 84 GLY A O 1
ATOM 680 N N . LYS A 1 85 ? 17.180 7.342 -9.120 1.00 75.69 85 LYS A N 1
ATOM 681 C CA . LYS A 1 85 ? 18.041 6.251 -8.625 1.00 75.69 85 LYS A CA 1
ATOM 682 C C . LYS A 1 85 ? 17.267 5.101 -7.982 1.00 75.69 85 LYS A C 1
ATOM 684 O O . LYS A 1 85 ? 17.786 3.998 -7.904 1.00 75.69 85 LYS A O 1
ATOM 689 N N . HIS A 1 86 ? 16.056 5.360 -7.506 1.00 79.44 86 HIS A N 1
ATOM 690 C CA . HIS A 1 86 ? 15.220 4.370 -6.843 1.00 79.44 86 HIS A CA 1
ATOM 691 C C . HIS A 1 86 ? 13.882 4.293 -7.564 1.00 79.44 86 HIS A C 1
ATOM 693 O O . HIS A 1 86 ? 13.332 5.317 -7.984 1.00 79.44 86 HIS A O 1
ATOM 699 N N . SER A 1 87 ? 13.336 3.085 -7.638 1.00 81.56 87 SER A N 1
ATOM 700 C CA . SER A 1 87 ? 11.950 2.869 -8.016 1.00 81.56 87 SER A CA 1
ATOM 701 C C . SER A 1 87 ? 11.031 3.687 -7.114 1.00 81.56 87 SER A C 1
ATOM 703 O O . SER A 1 87 ? 11.236 3.800 -5.902 1.00 81.56 87 SER A O 1
ATOM 705 N N . CYS A 1 88 ? 9.977 4.255 -7.699 1.00 84.81 88 CYS A N 1
ATOM 706 C CA . CYS A 1 88 ? 8.949 4.914 -6.910 1.00 84.81 88 CYS A CA 1
ATOM 707 C C . CYS A 1 88 ? 8.298 3.876 -5.990 1.00 84.81 88 CYS A C 1
ATOM 709 O O . CYS A 1 88 ? 7.591 2.988 -6.462 1.00 84.81 88 CYS A O 1
ATOM 711 N N . HIS A 1 89 ? 8.477 4.024 -4.679 1.00 88.62 89 HIS A N 1
ATOM 712 C CA . HIS A 1 89 ? 7.947 3.089 -3.687 1.00 88.62 89 HIS A CA 1
ATOM 713 C C . HIS A 1 89 ? 6.423 2.891 -3.843 1.00 88.62 89 HIS A C 1
ATOM 715 O O . HIS A 1 89 ? 5.919 1.773 -3.839 1.00 88.62 89 HIS A O 1
ATOM 721 N N . MET A 1 90 ? 5.674 3.966 -4.109 1.00 90.25 90 MET A N 1
ATOM 722 C CA . MET A 1 90 ? 4.241 3.894 -4.427 1.00 90.25 90 MET A CA 1
ATOM 723 C C . MET A 1 90 ? 3.958 3.087 -5.705 1.00 90.25 90 MET A C 1
ATOM 725 O O . MET A 1 90 ? 2.974 2.355 -5.759 1.00 90.25 90 MET A O 1
ATOM 729 N N . GLY A 1 91 ? 4.813 3.211 -6.723 1.00 88.81 91 GLY A N 1
ATOM 730 C CA . GLY A 1 91 ? 4.742 2.424 -7.954 1.00 88.81 91 GLY A CA 1
ATOM 731 C C . GLY A 1 91 ? 4.925 0.931 -7.687 1.00 88.81 91 GLY A C 1
ATOM 732 O O . GLY A 1 91 ? 4.091 0.144 -8.132 1.00 88.81 91 GLY A O 1
ATOM 733 N N . VAL A 1 92 ? 5.926 0.562 -6.877 1.00 91.56 92 VAL A N 1
ATOM 734 C CA . VAL A 1 92 ? 6.149 -0.827 -6.433 1.00 91.56 92 VAL A CA 1
ATOM 735 C C . VAL A 1 92 ? 4.904 -1.376 -5.734 1.00 91.56 92 VAL A C 1
ATOM 737 O O . VAL A 1 92 ? 4.416 -2.443 -6.097 1.00 91.56 92 VAL A O 1
ATOM 740 N N . VAL A 1 93 ? 4.312 -0.614 -4.806 1.00 94.62 93 VAL A N 1
ATOM 741 C CA . VAL A 1 93 ? 3.084 -1.030 -4.105 1.00 94.62 93 VAL A CA 1
ATOM 742 C C . VAL A 1 93 ? 1.924 -1.265 -5.075 1.00 94.62 93 VAL A C 1
ATOM 744 O O . VAL A 1 93 ? 1.221 -2.267 -4.955 1.00 94.62 93 VAL A O 1
ATOM 747 N N . LYS A 1 94 ? 1.698 -0.376 -6.052 1.00 93.00 94 LYS A N 1
ATOM 748 C CA . LYS A 1 94 ? 0.593 -0.549 -7.013 1.00 93.00 94 LYS A CA 1
ATOM 749 C C . LYS A 1 94 ? 0.833 -1.714 -7.973 1.00 93.00 94 LYS A C 1
ATOM 751 O O . LYS A 1 94 ? -0.126 -2.420 -8.289 1.00 93.00 94 LYS A O 1
ATOM 756 N N . ALA A 1 95 ? 2.075 -1.940 -8.394 1.00 90.31 95 ALA A N 1
ATOM 757 C CA . ALA A 1 95 ? 2.429 -3.095 -9.210 1.00 90.31 95 ALA A CA 1
ATOM 758 C C . ALA A 1 95 ? 2.203 -4.403 -8.434 1.00 90.31 95 ALA A C 1
ATOM 760 O O . ALA A 1 95 ? 1.481 -5.281 -8.904 1.00 90.31 95 ALA A O 1
ATOM 761 N N . LEU A 1 96 ? 2.696 -4.487 -7.194 1.00 93.75 96 LEU A N 1
ATOM 762 C CA . LEU A 1 96 ? 2.450 -5.628 -6.310 1.00 93.75 96 LEU A CA 1
ATOM 763 C C . LEU A 1 96 ? 0.969 -5.852 -6.039 1.00 93.75 96 LEU A C 1
ATOM 765 O O . LEU A 1 96 ? 0.510 -6.990 -6.077 1.00 93.75 96 LEU A O 1
ATOM 769 N N . LYS A 1 97 ? 0.199 -4.783 -5.813 1.00 94.44 97 LYS A N 1
ATOM 770 C CA . LYS A 1 97 ? -1.250 -4.881 -5.633 1.00 94.44 97 LYS A CA 1
ATOM 771 C C . LYS A 1 97 ? -1.905 -5.574 -6.822 1.00 94.44 97 LYS A C 1
ATOM 773 O O . LYS A 1 97 ? -2.726 -6.455 -6.611 1.00 94.44 97 LYS A O 1
ATOM 778 N N . ALA A 1 98 ? -1.539 -5.192 -8.046 1.00 91.31 98 ALA A N 1
ATOM 779 C CA . ALA A 1 98 ? -2.078 -5.797 -9.259 1.00 91.31 98 ALA A CA 1
ATOM 780 C C . ALA A 1 98 ? -1.658 -7.268 -9.405 1.00 91.31 98 ALA A C 1
ATOM 782 O O . ALA A 1 98 ? -2.509 -8.126 -9.636 1.00 91.31 98 ALA A O 1
ATOM 783 N N . LEU A 1 99 ? -0.370 -7.575 -9.220 1.00 90.69 99 LEU A N 1
ATOM 784 C CA . LEU A 1 99 ? 0.152 -8.942 -9.335 1.00 90.69 99 LEU A CA 1
ATOM 785 C C . LEU A 1 99 ? -0.413 -9.876 -8.253 1.00 90.69 99 LEU A C 1
ATOM 787 O O . LEU A 1 99 ? -0.682 -11.046 -8.524 1.00 90.69 99 LEU A O 1
ATOM 791 N N . ALA A 1 100 ? -0.669 -9.359 -7.050 1.00 92.38 100 ALA A N 1
ATOM 792 C CA . ALA A 1 100 ? -1.270 -10.113 -5.955 1.00 92.38 100 ALA A CA 1
ATOM 793 C C . ALA A 1 100 ? -2.712 -10.563 -6.246 1.00 92.38 100 ALA A C 1
ATOM 795 O O . ALA A 1 100 ? -3.144 -11.570 -5.684 1.00 92.38 100 ALA A O 1
ATOM 796 N N . GLU A 1 101 ? -3.443 -9.877 -7.136 1.00 92.38 101 GLU A N 1
ATOM 797 C CA . GLU A 1 101 ? -4.787 -10.301 -7.561 1.00 92.38 101 GLU A CA 1
ATOM 798 C C . GLU A 1 101 ? -4.768 -11.499 -8.523 1.00 92.38 101 GLU A C 1
ATOM 800 O O . GLU A 1 101 ? -5.803 -12.138 -8.721 1.00 92.38 101 GLU A O 1
ATOM 805 N N . ILE A 1 102 ? -3.619 -11.832 -9.126 1.00 86.62 102 ILE A N 1
ATOM 806 C CA . ILE A 1 102 ? -3.498 -13.029 -9.964 1.00 86.62 102 ILE A CA 1
ATOM 807 C C . ILE A 1 102 ? -3.604 -14.255 -9.042 1.00 86.62 102 ILE A C 1
ATOM 809 O O . ILE A 1 102 ? -2.802 -14.368 -8.106 1.00 86.62 102 ILE A O 1
ATOM 813 N N . PRO A 1 103 ? -4.550 -15.188 -9.277 1.00 88.62 103 PRO A N 1
ATOM 814 C CA . PRO A 1 103 ? -4.682 -16.396 -8.466 1.00 88.62 103 PRO A CA 1
ATOM 815 C C . PRO A 1 103 ? -3.376 -17.188 -8.422 1.00 88.62 103 PRO A C 1
ATOM 817 O O . PRO A 1 103 ? -2.705 -17.312 -9.443 1.00 88.62 103 PRO A O 1
ATOM 820 N N . PHE A 1 104 ? -3.022 -17.746 -7.260 1.00 88.06 104 PHE A N 1
ATOM 821 C CA . PHE A 1 104 ? -1.740 -18.435 -7.048 1.00 88.06 104 PHE A CA 1
ATOM 822 C C . PHE A 1 104 ? -1.427 -19.476 -8.138 1.00 88.06 104 PHE A C 1
ATOM 824 O O . PHE A 1 104 ? -0.344 -19.464 -8.714 1.00 88.06 104 PHE A O 1
ATOM 831 N N . ASN A 1 105 ? -2.414 -20.301 -8.499 1.00 87.88 105 ASN A N 1
ATOM 832 C CA . ASN A 1 105 ? -2.304 -21.339 -9.529 1.00 87.88 105 ASN A CA 1
ATOM 833 C C . ASN A 1 105 ? -2.203 -20.812 -10.976 1.00 87.88 105 ASN A C 1
ATOM 835 O O . ASN A 1 105 ? -2.018 -21.601 -11.898 1.00 87.88 105 ASN A O 1
ATOM 839 N N . GLN A 1 106 ? -2.340 -19.502 -11.188 1.00 86.31 106 GLN A N 1
ATOM 840 C CA . GLN A 1 106 ? -2.219 -18.835 -12.488 1.00 86.31 106 GLN A CA 1
ATOM 841 C C . GLN A 1 106 ? -0.963 -17.958 -12.588 1.00 86.31 106 GLN A C 1
ATOM 843 O O . GLN A 1 106 ? -0.710 -17.371 -13.640 1.00 86.31 106 GLN A O 1
ATOM 848 N N . ARG A 1 107 ? -0.157 -17.860 -11.522 1.00 87.44 107 ARG A N 1
ATOM 849 C CA . ARG A 1 107 ? 1.098 -17.100 -11.539 1.00 87.44 107 ARG A CA 1
ATOM 850 C C . ARG A 1 107 ? 2.183 -17.915 -12.240 1.00 87.44 107 ARG A C 1
ATOM 852 O O . ARG A 1 107 ? 2.582 -18.978 -11.767 1.00 87.44 107 ARG A O 1
ATOM 859 N N . ASN A 1 108 ? 2.685 -17.410 -13.364 1.00 85.56 108 ASN A N 1
ATOM 860 C CA . ASN A 1 108 ? 3.860 -17.986 -14.019 1.00 85.56 108 ASN A CA 1
ATOM 861 C C . ASN A 1 108 ? 5.143 -17.705 -13.197 1.00 85.56 108 ASN A C 1
ATOM 863 O O . ASN A 1 108 ? 5.098 -17.099 -12.124 1.00 85.56 108 ASN A O 1
ATOM 867 N N . LYS A 1 109 ? 6.299 -18.197 -13.664 1.00 86.12 109 LYS A N 1
ATOM 868 C CA . LYS A 1 109 ? 7.582 -18.009 -12.962 1.00 86.12 109 LYS A CA 1
ATOM 869 C C . LYS A 1 109 ? 7.946 -16.525 -12.835 1.00 86.12 109 LYS A C 1
ATOM 871 O O . LYS A 1 109 ? 8.334 -16.097 -11.760 1.00 86.12 109 LYS A O 1
ATOM 876 N N . GLN A 1 110 ? 7.763 -15.751 -13.900 1.00 84.75 110 GLN A N 1
ATOM 877 C CA . GLN A 1 110 ? 8.082 -14.325 -13.935 1.00 84.75 110 GLN A CA 1
ATOM 878 C C . GLN A 1 110 ? 7.273 -13.544 -12.895 1.00 84.75 110 GLN A C 1
ATOM 880 O O . GLN A 1 110 ? 7.851 -12.848 -12.075 1.00 84.75 110 GLN A O 1
ATOM 885 N N . VAL A 1 111 ? 5.950 -13.734 -12.858 1.00 86.06 111 VAL A N 1
ATOM 886 C CA . VAL A 1 111 ? 5.066 -13.081 -11.880 1.00 86.06 111 VAL A CA 1
ATOM 887 C C . VAL A 1 111 ? 5.464 -13.427 -10.447 1.00 86.06 111 VAL A C 1
ATOM 889 O O . VAL A 1 111 ? 5.454 -12.546 -9.593 1.00 86.06 111 VAL A O 1
ATOM 892 N N . ARG A 1 112 ? 5.810 -14.692 -10.169 1.00 90.56 112 ARG A N 1
ATOM 893 C CA . ARG A 1 112 ? 6.266 -15.105 -8.832 1.00 90.56 112 ARG A CA 1
ATOM 894 C C . ARG A 1 112 ? 7.552 -14.388 -8.433 1.00 90.56 112 ARG A C 1
ATOM 896 O O . ARG A 1 112 ? 7.564 -13.756 -7.385 1.00 90.56 112 ARG A O 1
ATOM 903 N N . ASN A 1 113 ? 8.556 -14.391 -9.307 1.00 90.00 113 ASN A N 1
ATOM 904 C CA . ASN A 1 113 ? 9.817 -13.694 -9.066 1.00 90.00 113 ASN A CA 1
ATOM 905 C C . ASN A 1 113 ? 9.599 -12.187 -8.838 1.00 90.00 113 ASN A C 1
ATOM 907 O O . ASN A 1 113 ? 10.102 -11.631 -7.871 1.00 90.00 113 ASN A O 1
ATOM 911 N N . THR A 1 114 ? 8.788 -11.523 -9.670 1.00 89.06 114 THR A N 1
ATOM 912 C CA . THR A 1 114 ? 8.493 -10.089 -9.507 1.00 89.06 114 THR A CA 1
ATOM 913 C C . THR A 1 114 ? 7.756 -9.790 -8.198 1.00 89.06 114 THR A C 1
ATOM 915 O O . THR A 1 114 ? 7.995 -8.754 -7.577 1.00 89.06 114 THR A O 1
ATOM 918 N N . ILE A 1 115 ? 6.861 -10.683 -7.755 1.00 93.81 115 ILE A N 1
ATOM 919 C CA . ILE A 1 115 ? 6.226 -10.566 -6.437 1.00 93.81 115 ILE A CA 1
ATOM 920 C C . ILE A 1 115 ? 7.279 -10.675 -5.332 1.00 93.81 115 ILE A C 1
ATOM 922 O O . ILE A 1 115 ? 7.302 -9.814 -4.459 1.00 93.81 115 ILE A O 1
ATOM 926 N N . GLU A 1 116 ? 8.145 -11.687 -5.376 1.00 95.19 116 GLU A N 1
ATOM 927 C CA . GLU A 1 116 ? 9.199 -11.903 -4.376 1.00 95.19 116 GLU A CA 1
ATOM 928 C C . GLU A 1 116 ? 10.147 -10.698 -4.282 1.00 95.19 116 GLU A C 1
ATOM 930 O O . GLU A 1 116 ? 10.389 -10.186 -3.191 1.00 95.19 116 GLU A O 1
ATOM 935 N N . GLU A 1 117 ? 10.609 -10.176 -5.420 1.00 93.75 117 GLU A N 1
ATOM 936 C CA . GLU A 1 117 ? 11.469 -8.990 -5.475 1.00 93.75 117 GLU A CA 1
ATOM 937 C C . GLU A 1 117 ? 10.775 -7.740 -4.921 1.00 93.75 117 GLU A C 1
ATOM 939 O O . GLU A 1 117 ? 11.362 -6.982 -4.147 1.00 93.75 117 GLU A O 1
ATOM 944 N N . GLY A 1 118 ? 9.511 -7.512 -5.295 1.00 94.69 118 GLY A N 1
ATOM 945 C CA . GLY A 1 118 ? 8.736 -6.382 -4.786 1.00 94.69 118 GLY A CA 1
ATOM 946 C C . GLY A 1 118 ? 8.480 -6.483 -3.286 1.00 94.69 118 GLY A C 1
ATOM 947 O O . GLY A 1 118 ? 8.545 -5.474 -2.584 1.00 94.69 118 GLY A O 1
ATOM 948 N N . VAL A 1 119 ? 8.208 -7.685 -2.784 1.00 97.38 119 VAL A N 1
ATOM 949 C CA . VAL A 1 119 ? 8.039 -7.926 -1.351 1.00 97.38 119 VAL A CA 1
ATOM 950 C C . VAL A 1 119 ? 9.338 -7.624 -0.615 1.00 97.38 119 VAL A C 1
ATOM 952 O O . VAL A 1 119 ? 9.320 -6.831 0.323 1.00 97.38 119 VAL A O 1
ATOM 955 N N . GLU A 1 120 ? 10.467 -8.159 -1.077 1.00 96.88 120 GLU A N 1
ATOM 956 C CA . GLU A 1 120 ? 11.767 -7.895 -0.459 1.00 96.88 120 GLU A CA 1
ATOM 957 C C . GLU A 1 120 ? 12.121 -6.400 -0.487 1.00 96.88 120 GLU A C 1
ATOM 959 O O . GLU A 1 120 ? 12.618 -5.862 0.502 1.00 96.88 120 GLU A O 1
ATOM 964 N N . TYR A 1 121 ? 11.790 -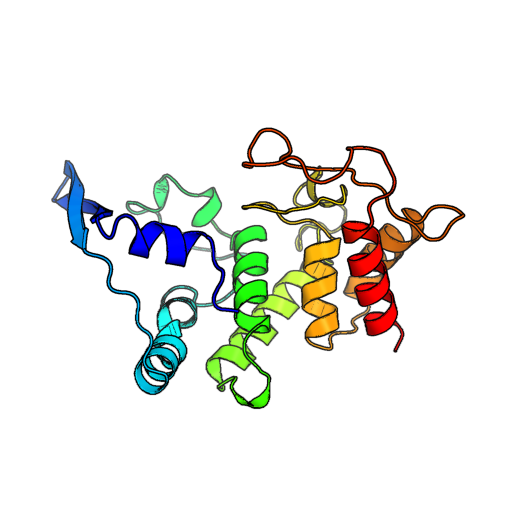5.686 -1.569 1.00 95.62 121 TYR A N 1
ATOM 965 C CA . TYR A 1 121 ? 11.916 -4.228 -1.615 1.00 95.62 121 TYR A CA 1
ATOM 966 C C . TYR A 1 121 ? 11.121 -3.549 -0.490 1.00 95.62 121 TYR A C 1
ATOM 968 O O . TYR A 1 121 ? 11.671 -2.712 0.227 1.00 95.62 121 TYR A O 1
ATOM 976 N N . LEU A 1 122 ? 9.846 -3.904 -0.294 1.00 97.25 122 LEU A N 1
ATOM 977 C CA . LEU A 1 122 ? 9.022 -3.312 0.768 1.00 97.25 122 LEU A CA 1
ATOM 978 C C . LEU A 1 122 ? 9.537 -3.665 2.169 1.00 97.25 122 LEU A C 1
ATOM 980 O O . LEU A 1 122 ? 9.493 -2.821 3.067 1.00 97.25 122 LEU A O 1
ATOM 984 N N . LEU A 1 123 ? 10.049 -4.882 2.354 1.00 97.69 123 LEU A N 1
ATOM 985 C CA . LEU A 1 123 ? 10.596 -5.343 3.627 1.00 97.69 123 LEU A CA 1
ATOM 986 C C . LEU A 1 123 ? 11.909 -4.629 3.982 1.00 97.69 123 LEU A C 1
ATOM 988 O O . LEU A 1 123 ? 12.051 -4.170 5.113 1.00 97.69 123 LEU A O 1
ATOM 992 N N . LYS A 1 124 ? 12.818 -4.398 3.020 1.00 96.25 124 LYS A N 1
ATOM 993 C CA . LYS A 1 124 ? 14.013 -3.539 3.210 1.00 96.25 124 LYS A CA 1
ATOM 994 C C . LYS A 1 124 ? 13.669 -2.125 3.663 1.00 96.25 124 LYS A C 1
ATOM 996 O O . LYS A 1 124 ? 14.445 -1.478 4.357 1.00 96.25 124 LYS A O 1
ATOM 1001 N N . HIS A 1 125 ? 12.500 -1.638 3.266 1.00 96.31 125 HIS A N 1
ATOM 1002 C CA . HIS A 1 125 ? 11.992 -0.335 3.666 1.00 96.31 125 HIS A CA 1
ATOM 1003 C C . HIS A 1 125 ? 11.155 -0.380 4.947 1.00 96.31 125 HIS A C 1
ATOM 1005 O O . HIS A 1 125 ? 10.527 0.626 5.272 1.00 96.31 125 HIS A O 1
ATOM 1011 N N . HIS A 1 126 ? 11.092 -1.513 5.655 1.00 97.38 126 HIS A N 1
ATOM 1012 C CA . HIS A 1 126 ? 10.250 -1.687 6.842 1.00 97.38 126 HIS A CA 1
ATOM 1013 C C . HIS A 1 126 ? 8.834 -1.140 6.591 1.00 97.38 126 HIS A C 1
ATOM 1015 O O . HIS A 1 126 ? 8.290 -0.345 7.360 1.00 97.38 126 HIS A O 1
ATOM 1021 N N . ILE A 1 127 ? 8.277 -1.500 5.427 1.00 97.56 127 ILE A N 1
ATOM 1022 C CA . ILE A 1 127 ? 6.955 -1.120 4.909 1.00 97.56 127 ILE A CA 1
ATOM 102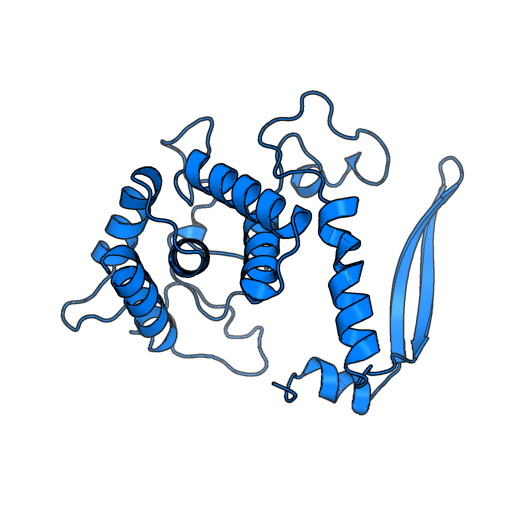3 C C . ILE A 1 127 ? 6.821 0.345 4.475 1.00 97.56 127 ILE A C 1
ATOM 1025 O O . ILE A 1 127 ? 6.299 0.610 3.396 1.00 97.56 127 ILE A O 1
ATOM 1029 N N . TYR A 1 128 ? 7.251 1.312 5.286 1.00 96.06 128 TYR A N 1
ATOM 1030 C CA . TYR A 1 128 ? 6.979 2.739 5.048 1.00 96.06 128 TYR A CA 1
ATOM 1031 C C . TYR A 1 128 ? 8.177 3.669 5.250 1.00 96.06 128 TYR A C 1
ATOM 1033 O O . TYR A 1 128 ? 8.036 4.891 5.121 1.00 96.06 128 TYR A O 1
ATOM 1041 N N . LYS A 1 129 ? 9.346 3.129 5.584 1.00 95.88 129 LYS A N 1
ATOM 1042 C CA . LYS A 1 129 ? 10.582 3.870 5.859 1.00 95.88 129 LYS A CA 1
ATOM 1043 C C . LYS A 1 129 ? 11.464 3.935 4.621 1.00 95.88 129 LYS A C 1
ATOM 1045 O O . LYS A 1 129 ? 11.040 3.544 3.533 1.00 95.88 129 LYS A O 1
ATOM 1050 N N . ARG A 1 130 ? 12.648 4.523 4.755 1.00 92.31 130 ARG A N 1
ATOM 1051 C CA . ARG A 1 130 ? 13.687 4.553 3.722 1.00 92.31 130 ARG A CA 1
ATOM 1052 C C . ARG A 1 130 ? 14.707 3.471 4.045 1.00 92.31 130 ARG A C 1
ATOM 1054 O O . ARG A 1 130 ? 15.234 3.466 5.148 1.00 92.31 130 ARG A O 1
ATOM 1061 N N . SER A 1 131 ? 15.016 2.599 3.096 1.00 91.31 131 SER A N 1
ATOM 1062 C CA . SER A 1 131 ? 15.978 1.505 3.294 1.00 91.31 131 SER A CA 1
ATOM 1063 C C . SER A 1 131 ? 17.368 1.973 3.752 1.00 91.31 131 SER A C 1
ATOM 1065 O O . SER A 1 131 ? 18.003 1.317 4.567 1.00 91.31 131 SER A O 1
ATOM 1067 N N . HIS A 1 132 ? 17.826 3.136 3.279 1.00 89.06 132 HIS A N 1
ATOM 1068 C CA . HIS A 1 132 ? 19.117 3.731 3.651 1.00 89.06 132 HIS A CA 1
ATOM 1069 C C . HIS A 1 132 ? 19.103 4.508 4.979 1.00 89.06 132 HIS A C 1
ATOM 1071 O O . HIS A 1 132 ? 20.160 4.913 5.455 1.00 89.06 132 HIS A O 1
ATOM 1077 N N . ASP A 1 133 ? 17.925 4.778 5.549 1.00 92.38 133 ASP A N 1
ATOM 1078 C CA . ASP A 1 133 ? 17.765 5.441 6.847 1.00 92.38 133 ASP A CA 1
ATOM 1079 C C . ASP A 1 133 ? 16.406 5.060 7.449 1.00 92.38 133 ASP A C 1
ATOM 1081 O O . ASP A 1 133 ? 15.384 5.724 7.229 1.00 92.38 133 ASP A O 1
ATOM 1085 N N . LEU A 1 134 ? 16.403 3.979 8.229 1.00 93.75 134 LEU A N 1
ATOM 1086 C CA . LEU A 1 134 ? 15.202 3.438 8.864 1.00 93.75 134 LEU A CA 1
ATOM 1087 C C . LEU A 1 134 ? 14.622 4.354 9.953 1.00 93.75 134 LEU A C 1
ATOM 1089 O O . LEU A 1 134 ? 13.523 4.098 10.440 1.00 93.75 134 LEU A O 1
ATOM 1093 N N . ASN A 1 135 ? 15.287 5.454 10.315 1.00 94.62 135 ASN A N 1
ATOM 1094 C CA . ASN A 1 135 ? 14.696 6.468 11.191 1.00 94.62 135 ASN A CA 1
ATOM 1095 C C . ASN A 1 135 ? 13.816 7.459 10.416 1.00 94.62 135 ASN A C 1
ATOM 1097 O O . ASN A 1 135 ? 13.111 8.274 11.015 1.00 94.62 135 ASN A O 1
ATOM 1101 N N . ARG A 1 136 ? 13.821 7.401 9.077 1.00 93.56 136 ARG A N 1
ATOM 1102 C CA . ARG A 1 136 ? 13.049 8.299 8.217 1.00 93.56 136 ARG A CA 1
ATOM 1103 C C . ARG A 1 136 ? 11.902 7.581 7.531 1.00 93.56 136 ARG A C 1
ATOM 1105 O O . ARG A 1 136 ? 12.078 6.646 6.756 1.00 93.56 136 ARG A O 1
ATOM 1112 N N . VAL A 1 137 ? 10.707 8.127 7.720 1.00 93.31 137 VAL A N 1
ATOM 1113 C CA . VAL A 1 137 ? 9.514 7.752 6.959 1.00 93.31 137 VAL A CA 1
ATOM 1114 C C . VAL A 1 137 ? 9.679 8.193 5.498 1.00 93.31 137 VAL A C 1
ATOM 1116 O O . VAL A 1 137 ? 10.104 9.318 5.214 1.00 93.31 137 VAL A O 1
ATOM 1119 N N . SER A 1 138 ? 9.317 7.325 4.550 1.00 89.50 138 SER A N 1
ATOM 1120 C CA . SER A 1 138 ? 9.345 7.635 3.115 1.00 89.50 138 SER A CA 1
ATOM 1121 C C . SER A 1 138 ? 8.393 8.781 2.777 1.00 89.50 138 SER A C 1
ATOM 1123 O O . SER A 1 138 ? 8.786 9.757 2.134 1.00 89.50 138 SER A O 1
ATOM 1125 N N . LYS A 1 139 ? 7.150 8.711 3.271 1.00 90.94 139 LYS A N 1
ATOM 1126 C CA . LYS A 1 139 ? 6.159 9.783 3.139 1.00 90.94 139 LYS A CA 1
ATOM 1127 C C . LYS A 1 139 ? 5.273 9.870 4.388 1.00 90.94 139 LYS A C 1
ATOM 1129 O O . LYS A 1 139 ? 4.525 8.929 4.643 1.00 90.94 139 LYS A O 1
ATOM 1134 N N . PRO A 1 140 ? 5.249 11.001 5.122 1.00 91.69 140 PRO A N 1
ATOM 1135 C CA . PRO A 1 140 ? 4.467 11.127 6.361 1.00 91.69 140 PRO A CA 1
ATOM 1136 C C . PRO A 1 140 ? 2.976 10.799 6.200 1.00 91.69 140 PRO A C 1
ATOM 1138 O O . PRO A 1 140 ? 2.329 10.294 7.111 1.00 91.69 140 PRO A O 1
ATOM 1141 N N . GLY A 1 141 ? 2.420 11.053 5.010 1.00 93.62 141 GLY A N 1
ATOM 1142 C CA . GLY A 1 141 ? 1.026 10.748 4.701 1.00 93.62 141 GLY A CA 1
ATOM 1143 C C . GLY A 1 141 ? 0.657 9.265 4.783 1.00 93.62 141 GLY A C 1
ATOM 1144 O O . GLY A 1 141 ? -0.522 8.987 4.959 1.00 93.62 141 GLY A O 1
ATOM 1145 N N . TRP A 1 142 ? 1.622 8.345 4.690 1.00 95.19 142 TRP A N 1
ATOM 1146 C CA . TRP A 1 142 ? 1.376 6.898 4.712 1.00 95.19 142 TRP A CA 1
ATOM 1147 C C . TRP A 1 142 ? 1.029 6.357 6.096 1.00 95.19 142 TRP A C 1
ATOM 1149 O O . TRP A 1 142 ? 0.468 5.272 6.198 1.00 95.19 142 TRP A O 1
ATOM 1159 N N . LEU A 1 143 ? 1.297 7.130 7.151 1.00 97.62 143 LEU A N 1
ATOM 1160 C CA . LEU A 1 143 ? 0.913 6.784 8.521 1.00 97.62 143 LEU A CA 1
ATOM 1161 C C . LEU A 1 143 ? -0.541 7.167 8.843 1.00 97.62 143 LEU A C 1
ATOM 1163 O O . LEU A 1 143 ? -0.981 6.997 9.978 1.00 97.62 143 LEU A O 1
ATOM 1167 N N . ARG A 1 144 ? -1.278 7.739 7.879 1.00 98.00 144 ARG A N 1
ATOM 1168 C CA . ARG A 1 144 ? -2.684 8.134 8.030 1.00 98.00 144 ARG A CA 1
ATOM 1169 C C . ARG A 1 144 ? -3.558 7.182 7.228 1.00 98.00 144 ARG A C 1
ATOM 1171 O O . ARG A 1 144 ? -3.592 7.287 6.003 1.00 98.00 144 ARG A O 1
ATOM 1178 N N . LEU A 1 145 ? -4.276 6.307 7.926 1.00 98.44 145 LEU A N 1
ATOM 1179 C CA . LEU A 1 145 ? -5.117 5.282 7.315 1.00 98.44 145 LEU A CA 1
ATOM 1180 C C . LEU A 1 145 ? -6.230 5.922 6.483 1.00 98.44 145 LEU A C 1
ATOM 1182 O O . LEU A 1 145 ? -6.975 6.780 6.976 1.00 98.44 145 LEU A O 1
ATOM 1186 N N . GLY A 1 146 ? -6.332 5.532 5.213 1.00 97.31 146 GLY A N 1
ATOM 1187 C CA . GLY A 1 146 ? -7.223 6.182 4.267 1.00 97.31 146 GLY A CA 1
ATOM 1188 C C . GLY A 1 146 ? -8.038 5.253 3.384 1.00 97.31 146 GLY A C 1
ATOM 1189 O O . GLY A 1 146 ? -7.633 4.152 3.026 1.00 97.31 146 GLY A O 1
ATOM 1190 N N . PHE A 1 147 ? -9.232 5.722 3.019 1.00 96.81 147 PHE A N 1
ATOM 1191 C CA . PHE A 1 147 ? -10.124 5.007 2.115 1.00 96.81 147 PHE A CA 1
ATOM 1192 C C . PHE A 1 147 ? -11.088 5.958 1.372 1.00 96.81 147 PHE A C 1
ATOM 1194 O O . PHE A 1 147 ? -11.602 6.904 1.975 1.00 96.81 147 PHE A O 1
ATOM 1201 N N . PRO A 1 148 ? -11.379 5.706 0.081 1.00 94.12 148 PRO A N 1
ATOM 1202 C CA . PRO A 1 148 ? -10.623 4.833 -0.814 1.00 94.12 148 PRO A CA 1
ATOM 1203 C C . PRO A 1 148 ? -9.300 5.492 -1.234 1.00 94.12 148 PRO A C 1
ATOM 1205 O O . PRO A 1 148 ? -9.189 6.717 -1.326 1.00 94.12 148 PRO A O 1
ATOM 1208 N N . LEU A 1 149 ? -8.282 4.671 -1.491 1.00 92.38 149 LEU A N 1
ATOM 1209 C CA . LEU A 1 149 ? -6.985 5.131 -1.984 1.00 92.38 149 LEU A CA 1
ATOM 1210 C C . LEU A 1 149 ? -7.022 5.283 -3.512 1.00 92.38 149 LEU A C 1
ATOM 1212 O O . LEU A 1 149 ? -7.514 4.404 -4.217 1.00 92.38 149 LEU A O 1
ATOM 1216 N N . MET A 1 150 ? -6.496 6.402 -4.022 1.00 86.62 150 MET A N 1
ATOM 1217 C CA . MET A 1 150 ? -6.260 6.620 -5.456 1.00 86.62 150 MET A CA 1
ATOM 1218 C C . MET A 1 150 ? -4.810 6.235 -5.808 1.00 86.62 150 MET A C 1
ATOM 1220 O O . MET A 1 150 ? -4.391 5.095 -5.620 1.00 86.62 150 MET A O 1
ATOM 1224 N N . TYR A 1 151 ? -4.020 7.204 -6.285 1.00 85.06 151 TYR A N 1
ATOM 1225 C CA . TYR A 1 151 ? -2.604 7.021 -6.578 1.00 85.06 151 TYR A CA 1
ATOM 1226 C C . TYR A 1 151 ? -1.786 6.779 -5.302 1.00 85.06 151 TYR A C 1
ATOM 1228 O O . TYR A 1 151 ? -0.863 5.979 -5.337 1.00 85.06 151 TYR A O 1
ATOM 1236 N N . GLN A 1 152 ? -2.145 7.412 -4.174 1.00 90.75 152 GLN A N 1
ATOM 1237 C CA . GLN A 1 152 ? -1.442 7.232 -2.897 1.00 90.75 152 GLN A CA 1
ATOM 1238 C C . GLN A 1 152 ? -1.642 5.831 -2.298 1.00 90.75 152 GLN A C 1
ATOM 1240 O O . GLN A 1 152 ? -2.587 5.123 -2.646 1.00 90.75 152 GLN A O 1
ATOM 1245 N N . THR A 1 153 ? -0.745 5.475 -1.382 1.00 95.25 153 THR A N 1
ATOM 1246 C CA . THR A 1 153 ? -0.794 4.282 -0.526 1.00 95.25 153 THR A CA 1
ATOM 1247 C C . THR A 1 153 ? -0.707 4.703 0.944 1.00 95.25 153 THR A C 1
ATOM 1249 O O . THR A 1 153 ? -0.409 5.866 1.235 1.00 95.25 153 THR A O 1
ATOM 1252 N N . ASP A 1 154 ? -0.951 3.766 1.852 1.00 97.75 154 ASP A N 1
ATOM 1253 C CA . ASP A 1 154 ? -0.678 3.860 3.285 1.00 97.75 154 ASP A CA 1
ATOM 1254 C C . ASP A 1 154 ? -0.172 2.508 3.823 1.00 97.75 154 ASP A C 1
ATOM 1256 O O . ASP A 1 154 ? -0.078 1.535 3.071 1.00 97.75 154 ASP A O 1
ATOM 1260 N N . ILE A 1 155 ? 0.177 2.447 5.112 1.00 98.25 155 ILE A N 1
ATOM 1261 C CA . ILE A 1 155 ? 0.650 1.205 5.747 1.00 98.25 155 ILE A CA 1
ATOM 1262 C C . ILE A 1 155 ? -0.373 0.065 5.664 1.00 98.25 155 ILE A C 1
ATOM 1264 O O . ILE A 1 155 ? 0.016 -1.095 5.562 1.00 98.25 155 ILE A O 1
ATOM 1268 N N . LEU A 1 156 ? -1.674 0.370 5.675 1.00 98.69 156 LEU A N 1
ATOM 1269 C CA . LEU A 1 156 ? -2.724 -0.643 5.712 1.00 98.69 156 LEU A CA 1
ATOM 1270 C C . LEU A 1 156 ? -2.893 -1.327 4.354 1.00 98.69 156 LEU A C 1
ATOM 1272 O O . LEU A 1 156 ? -3.076 -2.542 4.304 1.00 98.69 156 LEU A O 1
ATOM 1276 N N . GLU A 1 157 ? -2.793 -0.581 3.250 1.00 98.38 157 GLU A N 1
ATOM 1277 C CA . GLU A 1 157 ? -2.764 -1.171 1.909 1.00 98.38 157 GLU A CA 1
ATOM 1278 C C . GLU A 1 157 ? -1.548 -2.085 1.733 1.00 98.38 157 GLU A C 1
ATOM 1280 O O . GLU A 1 157 ? -1.699 -3.201 1.236 1.00 98.38 157 GLU A O 1
ATOM 1285 N N . ILE A 1 158 ? -0.368 -1.647 2.180 1.00 98.38 158 ILE A N 1
ATOM 1286 C CA . ILE A 1 158 ? 0.870 -2.418 2.020 1.00 98.38 158 ILE A CA 1
ATOM 1287 C C . ILE A 1 158 ? 0.812 -3.708 2.846 1.00 98.38 158 ILE A C 1
ATOM 1289 O O . ILE A 1 158 ? 0.988 -4.794 2.293 1.00 98.38 158 ILE A O 1
ATOM 1293 N N . LEU A 1 159 ? 0.476 -3.616 4.137 1.00 98.69 159 LEU A N 1
ATOM 1294 C CA . LEU A 1 159 ? 0.299 -4.789 4.999 1.00 98.69 159 LEU A CA 1
ATOM 1295 C C . LEU A 1 159 ? -0.786 -5.734 4.459 1.00 98.69 159 LEU A C 1
ATOM 1297 O O . LEU A 1 159 ? -0.615 -6.952 4.479 1.00 98.69 159 LEU A O 1
ATOM 1301 N N . GLY A 1 160 ? -1.884 -5.192 3.923 1.00 98.25 160 GLY A N 1
ATOM 1302 C CA . GLY A 1 160 ? -2.957 -5.974 3.303 1.00 98.25 160 GLY A CA 1
ATOM 1303 C C . GLY A 1 160 ? -2.523 -6.743 2.056 1.00 98.25 160 GLY A C 1
ATOM 1304 O O . GLY A 1 160 ? -3.036 -7.831 1.795 1.00 98.25 160 GLY A O 1
ATOM 1305 N N . ILE A 1 161 ? -1.574 -6.209 1.286 1.00 98.19 161 ILE A N 1
ATOM 1306 C CA . ILE A 1 161 ? -0.979 -6.914 0.147 1.00 98.19 161 ILE A CA 1
ATOM 1307 C C . ILE A 1 161 ? -0.060 -8.032 0.647 1.00 98.19 161 ILE A C 1
ATOM 1309 O O . ILE A 1 161 ? -0.249 -9.178 0.243 1.00 98.19 161 ILE A O 1
ATOM 1313 N N . LEU A 1 162 ? 0.882 -7.719 1.542 1.00 98.44 162 LEU A N 1
ATOM 1314 C CA . LEU A 1 162 ? 1.894 -8.666 2.026 1.00 98.44 162 LEU A CA 1
ATOM 1315 C C . LEU A 1 162 ? 1.278 -9.862 2.758 1.00 98.44 162 LEU A C 1
ATOM 1317 O O . LEU A 1 162 ? 1.532 -11.009 2.399 1.00 98.44 162 LEU A O 1
ATOM 1321 N N . THR A 1 163 ? 0.390 -9.603 3.717 1.00 97.94 163 THR A N 1
ATOM 1322 C CA . THR A 1 163 ? -0.257 -10.670 4.499 1.00 97.94 163 THR A CA 1
ATOM 1323 C C . THR A 1 163 ? -1.139 -11.572 3.633 1.00 97.94 163 THR A C 1
ATOM 1325 O O . THR A 1 163 ? -1.192 -12.778 3.838 1.00 97.94 163 THR A O 1
ATOM 1328 N N . ARG A 1 164 ? -1.803 -11.029 2.604 1.00 96.12 164 ARG A N 1
ATOM 1329 C CA . ARG A 1 164 ? -2.597 -11.819 1.645 1.00 96.12 164 ARG A CA 1
ATOM 1330 C C . ARG A 1 164 ? -1.737 -12.648 0.691 1.00 96.12 164 ARG A C 1
ATOM 1332 O O . ARG A 1 164 ? -2.202 -13.660 0.172 1.00 96.12 164 ARG A O 1
ATOM 1339 N N . LEU A 1 165 ? -0.512 -12.205 0.434 1.00 96.25 165 LEU A N 1
ATOM 1340 C CA . LEU A 1 165 ? 0.493 -12.993 -0.269 1.00 96.25 165 LEU A CA 1
ATOM 1341 C C . LEU A 1 165 ? 1.129 -14.071 0.626 1.00 96.25 165 LEU A C 1
ATOM 1343 O O . LEU A 1 165 ? 1.846 -14.911 0.093 1.00 96.25 165 LEU A O 1
ATOM 1347 N N . GLY A 1 166 ? 0.824 -14.086 1.930 1.00 96.31 166 GLY A N 1
ATOM 1348 C CA . GLY A 1 166 ? 1.317 -15.076 2.888 1.00 96.31 166 GLY A CA 1
ATOM 1349 C C . GLY A 1 166 ? 2.662 -14.717 3.516 1.00 96.31 166 GLY A C 1
ATOM 1350 O O . GLY A 1 166 ? 3.360 -15.618 3.962 1.00 96.31 166 GLY A O 1
ATOM 1351 N N . TYR A 1 167 ? 3.052 -13.438 3.508 1.00 97.31 167 TYR A N 1
ATOM 1352 C CA . TYR A 1 167 ? 4.301 -13.000 4.131 1.00 97.31 167 TYR A CA 1
ATOM 1353 C C . TYR A 1 167 ? 4.106 -12.598 5.592 1.00 97.31 167 TYR A C 1
ATOM 1355 O O . TYR A 1 167 ? 3.234 -11.786 5.920 1.00 97.31 16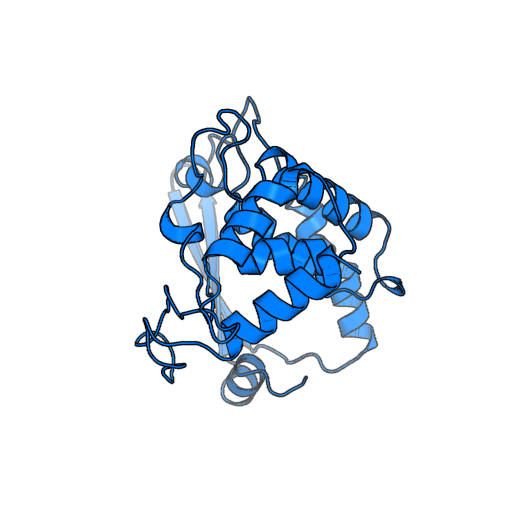7 TYR A O 1
ATOM 1363 N N . HIS A 1 168 ? 5.011 -13.126 6.414 1.00 95.62 168 HIS A N 1
ATOM 1364 C CA . HIS A 1 168 ? 5.166 -12.881 7.842 1.00 95.62 168 HIS A CA 1
ATOM 1365 C C . HIS A 1 168 ? 6.654 -12.708 8.122 1.00 95.62 168 HIS A C 1
ATOM 1367 O O . HIS A 1 168 ? 7.409 -13.675 8.128 1.00 95.62 168 HIS A O 1
ATOM 1373 N N . ASP A 1 169 ? 7.089 -11.466 8.281 1.00 98.00 169 ASP A N 1
ATOM 1374 C CA . ASP A 1 169 ? 8.502 -11.122 8.421 1.00 98.00 169 ASP A CA 1
ATOM 1375 C C . ASP A 1 169 ? 8.661 -10.124 9.572 1.00 98.00 169 ASP A C 1
ATOM 1377 O O . ASP A 1 169 ? 7.823 -9.236 9.749 1.00 98.00 169 ASP A O 1
ATOM 1381 N N . GLU A 1 170 ? 9.731 -10.255 10.355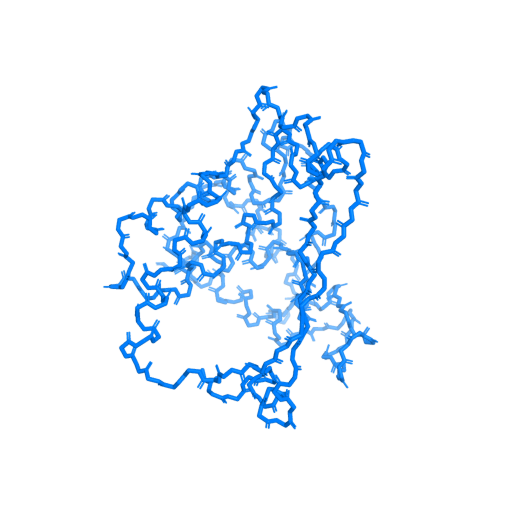 1.00 97.44 170 GLU A N 1
ATOM 1382 C CA . GLU A 1 170 ? 10.012 -9.382 11.502 1.00 97.44 170 GLU A CA 1
ATOM 1383 C C . GLU A 1 170 ? 10.081 -7.896 11.112 1.00 97.44 170 GLU A C 1
ATOM 1385 O O . GLU A 1 170 ? 9.671 -7.022 11.878 1.00 97.44 170 GLU A O 1
ATOM 1390 N N . ARG A 1 171 ? 10.488 -7.592 9.871 1.00 98.38 171 ARG A N 1
ATOM 1391 C CA . ARG A 1 171 ? 10.557 -6.227 9.323 1.00 98.38 171 ARG A CA 1
ATOM 1392 C C . ARG A 1 171 ? 9.174 -5.589 9.144 1.00 98.38 171 ARG A C 1
ATOM 1394 O O . ARG A 1 171 ? 9.077 -4.379 8.935 1.00 98.38 171 ARG A O 1
ATOM 1401 N N . MET A 1 172 ? 8.097 -6.374 9.243 1.00 98.50 172 MET A N 1
ATOM 1402 C CA . MET A 1 172 ? 6.710 -5.894 9.240 1.00 98.50 172 MET A CA 1
ATOM 1403 C C . MET A 1 172 ? 6.231 -5.444 10.625 1.00 98.50 172 MET A C 1
ATOM 1405 O O . MET A 1 172 ? 5.249 -4.701 10.699 1.00 98.50 172 MET A O 1
ATOM 1409 N N . GLN A 1 173 ? 6.893 -5.880 11.704 1.00 98.12 173 GLN A N 1
ATOM 1410 C CA . GLN A 1 173 ? 6.366 -5.781 13.068 1.00 98.12 173 GLN A CA 1
ATOM 1411 C C . GLN A 1 173 ? 6.067 -4.338 13.475 1.00 98.12 173 GLN A C 1
ATOM 1413 O O . GLN A 1 173 ? 4.976 -4.046 13.948 1.00 98.12 173 GLN A O 1
ATOM 1418 N N . GLU A 1 174 ? 6.967 -3.404 13.175 1.00 98.12 174 GLU A N 1
ATOM 1419 C CA . GLU A 1 174 ? 6.762 -1.991 13.506 1.00 98.12 174 GLU A CA 1
ATOM 1420 C C . GLU A 1 174 ? 5.509 -1.398 12.832 1.00 98.12 174 GLU A C 1
ATOM 1422 O O . GLU A 1 174 ? 4.773 -0.611 13.428 1.00 98.12 174 GLU A O 1
ATOM 1427 N N . ALA A 1 175 ? 5.224 -1.791 11.587 1.00 98.50 175 ALA A N 1
ATOM 1428 C CA . ALA A 1 175 ? 4.026 -1.344 10.881 1.00 98.50 175 ALA A CA 1
ATOM 1429 C C . ALA A 1 175 ? 2.750 -2.000 11.436 1.00 98.50 175 ALA A C 1
ATOM 1431 O O . ALA A 1 175 ? 1.699 -1.353 11.464 1.00 98.50 175 ALA A O 1
ATOM 1432 N N . ILE A 1 176 ? 2.837 -3.255 11.891 1.00 98.69 176 ILE A N 1
ATOM 1433 C CA . ILE A 1 176 ? 1.751 -3.953 12.591 1.00 98.69 176 ILE A CA 1
ATOM 1434 C C . ILE A 1 176 ? 1.465 -3.281 13.938 1.00 98.69 176 ILE A C 1
ATOM 1436 O O . ILE A 1 176 ? 0.310 -2.961 14.212 1.00 98.69 176 ILE A O 1
ATOM 1440 N N . ASP A 1 177 ? 2.489 -2.970 14.730 1.00 98.62 177 ASP A N 1
ATOM 1441 C CA . ASP A 1 177 ? 2.349 -2.282 16.019 1.00 98.62 177 ASP A CA 1
ATOM 1442 C C . ASP A 1 177 ? 1.735 -0.888 15.836 1.00 98.62 177 ASP A C 1
ATOM 1444 O O . ASP A 1 177 ? 0.818 -0.485 16.559 1.00 98.62 177 ASP A O 1
ATOM 1448 N N . LEU A 1 178 ? 2.168 -0.161 14.800 1.00 98.62 178 LEU A N 1
ATOM 1449 C CA . LEU A 1 178 ? 1.562 1.112 14.427 1.00 98.62 178 LEU A CA 1
ATOM 1450 C C . LEU A 1 178 ? 0.089 0.953 14.021 1.00 98.62 178 LEU A C 1
ATOM 1452 O O . LEU A 1 178 ? -0.737 1.796 14.373 1.00 98.62 178 LEU A O 1
ATOM 1456 N N . LEU A 1 179 ? -0.270 -0.108 13.296 1.00 98.75 179 LEU A N 1
ATOM 1457 C CA . LEU A 1 179 ? -1.668 -0.395 12.981 1.00 98.75 179 LEU A CA 1
ATOM 1458 C C . LEU A 1 179 ? -2.469 -0.688 14.259 1.00 98.75 179 LEU A C 1
ATOM 1460 O O . LEU A 1 179 ? -3.534 -0.099 14.435 1.00 98.75 179 LEU A O 1
ATOM 1464 N N . ILE A 1 180 ? -1.964 -1.532 15.162 1.00 98.69 180 ILE A N 1
ATOM 1465 C CA . ILE A 1 180 ? -2.634 -1.905 16.421 1.00 98.69 180 ILE A CA 1
ATOM 1466 C C . ILE A 1 180 ? -2.821 -0.687 17.328 1.00 98.69 180 ILE A C 1
ATOM 1468 O O . ILE A 1 180 ? -3.923 -0.456 17.814 1.00 98.69 180 ILE A O 1
ATOM 1472 N N . SER A 1 181 ? -1.795 0.151 17.494 1.00 98.56 181 SER A N 1
ATOM 1473 C CA . SER A 1 181 ? -1.869 1.363 18.330 1.00 98.56 181 SER A CA 1
ATOM 1474 C C . SER A 1 181 ? -2.934 2.374 17.878 1.00 98.56 181 SER A C 1
ATOM 1476 O O . SER A 1 181 ? -3.346 3.234 18.655 1.00 98.56 181 SER A O 1
ATOM 1478 N N . LYS A 1 182 ? -3.404 2.280 16.627 1.00 98.56 182 LYS A N 1
ATOM 1479 C CA . LYS A 1 182 ? -4.489 3.110 16.080 1.00 98.56 182 LYS A CA 1
ATOM 1480 C C . LYS A 1 182 ? -5.891 2.549 16.343 1.00 98.56 182 LYS A C 1
ATOM 1482 O O . LYS A 1 182 ? -6.867 3.223 15.997 1.00 98.56 182 LYS A O 1
ATOM 1487 N N . GLN A 1 183 ? -6.001 1.344 16.901 1.00 98.56 183 GLN A N 1
ATOM 1488 C CA . GLN A 1 183 ? -7.270 0.728 17.275 1.00 98.56 183 GLN A CA 1
ATOM 1489 C C . GLN A 1 183 ? -7.882 1.468 18.471 1.00 98.56 183 GLN A C 1
ATOM 1491 O O . GLN A 1 183 ? -7.201 1.765 19.450 1.00 98.56 183 GLN A O 1
ATOM 1496 N N . ASP A 1 184 ? -9.174 1.780 18.401 1.00 97.81 184 ASP A N 1
ATOM 1497 C CA . ASP A 1 184 ? -9.906 2.332 19.539 1.00 97.81 184 ASP A CA 1
ATOM 1498 C C . ASP A 1 184 ? -10.394 1.238 20.506 1.00 97.81 184 ASP A C 1
ATOM 1500 O O . ASP A 1 184 ? -10.303 0.039 20.245 1.00 97.81 184 ASP A O 1
ATOM 1504 N N . ASN A 1 185 ? -10.959 1.658 21.639 1.00 97.25 185 ASN A N 1
ATOM 1505 C CA . ASN A 1 185 ? -11.478 0.760 22.675 1.00 97.25 185 ASN A CA 1
ATOM 1506 C C . ASN A 1 185 ? -12.665 -0.119 22.231 1.00 97.25 185 ASN A C 1
ATOM 1508 O O . ASN A 1 185 ? -13.053 -1.026 22.962 1.00 97.25 185 ASN A O 1
ATOM 1512 N N . GLN A 1 186 ? -13.255 0.142 21.062 1.00 97.50 186 GLN A N 1
ATOM 1513 C CA . GLN A 1 186 ? -14.312 -0.674 20.461 1.00 97.50 186 GLN A CA 1
ATOM 1514 C C . GLN A 1 186 ? -13.776 -1.580 19.348 1.00 97.50 186 GLN A C 1
ATOM 1516 O O . GLN A 1 186 ? -14.562 -2.194 18.622 1.00 97.50 186 GLN A O 1
ATOM 1521 N N . GLY A 1 187 ? -12.457 -1.641 19.171 1.00 97.75 187 GLY A N 1
ATOM 1522 C CA . GLY A 1 187 ? -11.829 -2.441 18.136 1.00 97.75 187 GLY A CA 1
ATOM 1523 C C . GLY A 1 187 ? -11.952 -1.845 16.732 1.00 97.75 187 GLY A C 1
ATOM 1524 O O . GLY A 1 187 ? -11.897 -2.595 15.756 1.00 97.75 187 GLY A O 1
ATOM 1525 N N . LYS A 1 188 ? -12.159 -0.527 16.603 1.00 98.50 188 LYS A N 1
ATOM 1526 C CA . LYS A 1 188 ? -12.350 0.167 15.320 1.00 98.50 188 LYS A CA 1
ATOM 1527 C C . LYS A 1 188 ? -11.188 1.104 15.006 1.00 98.50 188 LYS A C 1
ATOM 1529 O O . LYS A 1 188 ? -10.450 1.541 15.881 1.00 98.50 188 LYS A O 1
ATOM 1534 N N . TRP A 1 189 ? -11.067 1.458 13.729 1.00 98.75 189 TRP A N 1
ATOM 1535 C CA . TRP A 1 189 ? -10.073 2.408 13.230 1.00 98.75 189 TRP A CA 1
ATOM 1536 C C . TRP A 1 189 ? -10.736 3.604 12.564 1.00 98.75 189 TRP A C 1
ATOM 1538 O O . TRP A 1 189 ? -11.778 3.479 11.918 1.00 98.75 189 TRP A O 1
ATOM 1548 N N . LYS A 1 190 ? -10.118 4.779 12.694 1.00 98.62 190 LYS A N 1
ATOM 1549 C CA . LYS A 1 190 ? -10.625 6.032 12.120 1.00 98.62 190 LYS A CA 1
ATOM 1550 C C . LYS A 1 190 ? -10.254 6.180 10.642 1.00 98.62 190 LYS A C 1
ATOM 1552 O O . LYS A 1 190 ? -9.195 5.737 10.210 1.00 98.62 190 LYS A O 1
ATOM 1557 N N . LEU A 1 191 ? -11.093 6.893 9.888 1.00 98.50 191 LEU A N 1
ATOM 1558 C CA . LEU A 1 191 ? -10.743 7.405 8.559 1.00 98.50 191 LEU A CA 1
ATOM 1559 C C . LEU A 1 191 ? -9.863 8.659 8.689 1.00 98.50 191 LEU A C 1
ATOM 1561 O O . LEU A 1 191 ? -10.376 9.774 8.795 1.00 98.50 191 LEU A O 1
ATOM 1565 N N . GLU A 1 192 ? -8.542 8.512 8.704 1.00 98.12 192 GLU A N 1
ATOM 1566 C CA . GLU A 1 192 ? -7.605 9.630 8.911 1.00 98.12 192 GLU A CA 1
ATOM 1567 C C . GLU A 1 192 ? -7.342 10.426 7.621 1.00 98.12 192 GLU A C 1
ATOM 1569 O O . GLU A 1 192 ? -7.123 11.643 7.657 1.00 98.12 192 GLU A O 1
ATOM 1574 N N . SER A 1 193 ? -7.394 9.753 6.470 1.00 96.81 193 SER A N 1
ATOM 1575 C CA . SER A 1 193 ? -7.177 10.335 5.143 1.00 96.81 193 SER A CA 1
ATOM 1576 C C . SER A 1 193 ? -8.271 9.912 4.163 1.00 96.81 193 SER A C 1
ATOM 1578 O O . SER A 1 193 ? -8.747 8.785 4.181 1.00 96.81 193 SER A O 1
ATOM 1580 N N . THR A 1 194 ? -8.703 10.815 3.288 1.00 95.62 194 THR A N 1
ATOM 1581 C CA . THR A 1 194 ? -9.708 10.502 2.266 1.00 95.62 194 THR A CA 1
ATOM 1582 C C . THR A 1 194 ? -9.628 11.498 1.117 1.00 95.62 194 THR A C 1
ATOM 1584 O O . THR A 1 194 ? -9.190 12.636 1.299 1.00 95.62 194 THR A O 1
ATOM 1587 N N . PHE A 1 195 ? -10.076 11.069 -0.060 1.00 94.06 195 PHE A N 1
ATOM 1588 C CA . PHE A 1 195 ? -10.301 11.933 -1.216 1.00 94.06 195 PHE A CA 1
ATOM 1589 C C . PHE A 1 195 ? -11.788 12.289 -1.395 1.00 94.06 195 PHE A C 1
ATOM 1591 O O . PHE A 1 195 ? -12.214 12.583 -2.511 1.00 94.06 195 PHE A O 1
ATOM 1598 N N . ASN A 1 196 ? -12.588 12.277 -0.320 1.00 93.81 196 ASN A N 1
ATOM 1599 C CA . ASN A 1 196 ? -13.930 12.872 -0.320 1.00 93.81 196 ASN A CA 1
ATOM 1600 C C . ASN A 1 196 ? -13.901 14.275 -0.965 1.00 93.81 196 ASN A C 1
ATOM 1602 O O . ASN A 1 196 ? -12.961 15.046 -0.767 1.00 93.81 196 ASN A O 1
ATOM 1606 N N . GLY A 1 197 ? -14.899 14.568 -1.798 1.00 93.00 197 GLY A N 1
ATOM 1607 C CA . GLY A 1 197 ? -14.946 15.740 -2.678 1.00 93.00 197 GLY A CA 1
ATOM 1608 C C . GLY A 1 197 ? -14.227 15.573 -4.025 1.00 93.00 197 GLY A C 1
ATOM 1609 O O . GLY A 1 197 ? -14.386 16.420 -4.897 1.00 93.00 197 GLY A O 1
ATOM 1610 N N . ARG A 1 198 ? -13.462 14.491 -4.234 1.00 89.44 198 ARG A N 1
ATOM 1611 C CA . ARG A 1 198 ? -12.831 14.153 -5.531 1.00 89.44 198 ARG A CA 1
ATOM 1612 C C . ARG A 1 198 ? -13.424 12.917 -6.208 1.00 89.44 198 ARG A C 1
ATOM 1614 O O . ARG A 1 198 ? -12.986 12.544 -7.293 1.00 89.44 198 ARG A O 1
ATOM 1621 N N . PHE A 1 199 ? -14.390 12.271 -5.565 1.00 85.69 199 PHE A N 1
ATOM 1622 C CA . PHE A 1 199 ? -15.161 11.156 -6.109 1.00 85.69 199 PHE A CA 1
ATOM 1623 C C . PHE A 1 199 ? -16.606 11.588 -6.364 1.00 85.69 199 PHE A C 1
ATOM 1625 O O . PHE A 1 199 ? -17.055 12.603 -5.841 1.00 85.69 199 PHE A O 1
ATOM 1632 N N . GLN A 1 200 ? -17.353 10.778 -7.119 1.00 88.81 200 GLN A N 1
ATOM 1633 C CA . GLN A 1 200 ? -18.790 10.994 -7.346 1.00 88.81 200 GLN A CA 1
ATOM 1634 C C . GLN A 1 200 ? -19.614 10.960 -6.051 1.00 88.81 200 GLN A C 1
ATOM 1636 O O . GLN A 1 200 ? -20.682 11.555 -5.989 1.00 88.81 200 GLN A O 1
ATOM 1641 N N . THR A 1 201 ? -19.119 10.267 -5.024 1.00 91.06 201 THR A N 1
ATOM 1642 C CA . THR A 1 201 ? -19.718 10.241 -3.692 1.00 91.06 201 THR A CA 1
ATOM 1643 C C . THR A 1 201 ? -18.637 10.285 -2.627 1.00 91.06 201 THR A C 1
ATOM 1645 O O . THR A 1 201 ? -17.535 9.768 -2.817 1.00 91.06 201 THR A O 1
ATOM 1648 N N . ASN A 1 202 ? -18.978 10.861 -1.480 1.00 94.00 202 ASN A N 1
ATOM 1649 C CA . ASN A 1 202 ? -18.152 10.766 -0.288 1.00 94.00 202 ASN A CA 1
ATOM 1650 C C . ASN A 1 202 ? -18.336 9.389 0.356 1.00 94.00 202 ASN A C 1
ATOM 1652 O O . ASN A 1 202 ? -19.452 8.873 0.427 1.00 94.00 202 ASN A O 1
ATOM 1656 N N . ILE A 1 203 ? -17.238 8.808 0.831 1.00 95.12 203 ILE A N 1
ATOM 1657 C CA . ILE A 1 203 ? -17.235 7.570 1.603 1.00 95.12 203 ILE A CA 1
ATOM 1658 C C . ILE A 1 203 ? -16.882 7.910 3.043 1.00 95.12 203 ILE A C 1
ATOM 1660 O O . ILE A 1 203 ? -15.777 8.381 3.314 1.00 95.12 203 ILE A O 1
ATOM 1664 N N . GLU A 1 204 ? -17.831 7.646 3.945 1.00 97.12 204 GLU A N 1
ATOM 1665 C CA . GLU A 1 204 ? -17.708 7.835 5.395 1.00 97.12 204 GLU A CA 1
ATOM 1666 C C . GLU A 1 204 ? -17.250 9.255 5.802 1.00 97.12 204 GLU A C 1
ATOM 1668 O O . GLU A 1 204 ? -17.072 10.155 4.977 1.00 97.12 204 GLU A O 1
ATOM 1673 N N . GLN A 1 205 ? -17.124 9.503 7.106 1.00 97.44 205 GLN A N 1
ATOM 1674 C CA . GLN A 1 205 ? -16.718 10.808 7.624 1.00 97.44 205 GLN A CA 1
ATOM 1675 C C . GLN A 1 205 ? -15.270 10.758 8.114 1.00 97.44 205 GLN A C 1
ATOM 1677 O O . GLN A 1 205 ? -14.911 9.938 8.959 1.00 97.44 205 GLN A O 1
ATOM 1682 N N . LYS A 1 206 ? -14.437 11.678 7.613 1.00 97.62 206 LYS A N 1
ATOM 1683 C CA . LYS A 1 206 ? -13.050 11.831 8.068 1.00 97.62 206 LYS A CA 1
ATOM 1684 C C . LYS A 1 206 ? -13.007 12.065 9.584 1.00 97.62 206 LYS A C 1
ATOM 1686 O O . LYS A 1 206 ? -13.784 12.851 10.119 1.00 97.62 206 LYS A O 1
ATOM 1691 N N . GLY A 1 207 ? -12.093 11.384 10.268 1.00 98.00 207 GLY A N 1
ATOM 1692 C CA . GLY A 1 207 ? -11.901 11.445 11.718 1.00 98.00 207 GLY A CA 1
ATOM 1693 C C . GLY A 1 207 ? -12.869 10.583 12.534 1.00 98.00 207 GLY A C 1
ATOM 1694 O O . GLY A 1 207 ? -12.684 10.464 13.745 1.00 98.00 207 GLY A O 1
ATOM 1695 N N . LYS A 1 208 ? -13.876 9.960 11.909 1.00 98.31 208 LYS A N 1
ATOM 1696 C CA . LYS A 1 208 ? -14.783 9.011 12.569 1.00 98.31 208 LYS A CA 1
ATOM 1697 C C . LYS A 1 208 ? -14.336 7.562 12.339 1.00 98.31 208 LYS A C 1
ATOM 1699 O O . LYS A 1 208 ? -13.597 7.311 11.381 1.00 98.31 208 LYS A O 1
ATOM 1704 N N . PRO A 1 209 ? -14.766 6.612 13.194 1.00 98.44 209 PRO A N 1
ATOM 1705 C CA . PRO A 1 209 ? -14.578 5.187 12.942 1.00 98.44 209 PRO A CA 1
ATOM 1706 C C . PRO A 1 209 ? -15.089 4.784 11.551 1.00 98.44 209 PRO A C 1
ATOM 1708 O O . PRO A 1 209 ? -16.185 5.173 11.150 1.00 98.44 209 PRO A O 1
ATOM 1711 N N . SER A 1 210 ? -14.286 4.009 10.827 1.00 98.56 210 SER A N 1
ATOM 1712 C CA . SER A 1 210 ? -14.521 3.582 9.447 1.00 98.56 210 SER A CA 1
ATOM 1713 C C . SER A 1 210 ? -14.718 2.079 9.375 1.00 98.56 210 SER A C 1
ATOM 1715 O O . SER A 1 210 ? -13.887 1.312 9.866 1.00 98.56 210 SER A O 1
ATOM 1717 N N . LYS A 1 211 ? -15.784 1.641 8.704 1.00 98.44 211 LYS A N 1
ATOM 1718 C CA . LYS A 1 211 ? -16.052 0.221 8.455 1.00 98.44 211 LYS A CA 1
ATOM 1719 C C . LYS A 1 211 ? -15.001 -0.373 7.519 1.00 98.44 211 LYS A C 1
ATOM 1721 O O . LYS A 1 211 ? -14.559 -1.495 7.743 1.00 98.44 211 LYS A O 1
ATOM 1726 N N . TRP A 1 212 ? -14.572 0.381 6.506 1.00 98.25 212 TRP A N 1
ATOM 1727 C CA . TRP A 1 212 ? -13.591 -0.077 5.518 1.00 98.25 212 TRP A CA 1
ATOM 1728 C C . TRP A 1 212 ? -12.188 -0.214 6.096 1.00 98.25 212 TRP A C 1
ATOM 1730 O O . TRP A 1 212 ? -11.551 -1.249 5.897 1.00 98.25 212 TRP A O 1
ATOM 1740 N N . ILE A 1 213 ? -11.725 0.793 6.841 1.00 98.62 213 ILE A N 1
ATOM 1741 C CA . ILE A 1 213 ? -10.427 0.715 7.518 1.00 98.62 213 ILE A CA 1
ATOM 1742 C C . ILE A 1 213 ? -10.453 -0.418 8.544 1.00 98.62 213 ILE A C 1
ATOM 1744 O O . ILE A 1 213 ? -9.556 -1.253 8.534 1.00 98.62 213 ILE A O 1
ATOM 1748 N N . THR A 1 214 ? -11.513 -0.513 9.353 1.00 98.81 214 THR A N 1
ATOM 1749 C CA . THR A 1 214 ? -11.644 -1.571 10.367 1.00 98.81 214 THR A CA 1
ATOM 1750 C C . THR A 1 214 ? -11.634 -2.965 9.740 1.00 98.81 214 THR A C 1
ATOM 1752 O O . THR A 1 214 ? -10.868 -3.820 10.169 1.00 98.81 214 THR A O 1
ATOM 1755 N N . LEU A 1 215 ? -12.416 -3.205 8.682 1.00 98.69 215 LEU A N 1
ATOM 1756 C CA . LEU A 1 215 ? -12.434 -4.501 7.999 1.00 98.69 215 LEU A CA 1
ATOM 1757 C C . LEU A 1 215 ? -11.054 -4.888 7.454 1.00 98.69 215 LEU A C 1
ATOM 1759 O O . LEU A 1 215 ? -10.637 -6.036 7.588 1.00 98.69 215 LEU A O 1
ATOM 1763 N N . ASN A 1 216 ? -10.356 -3.949 6.816 1.00 98.56 216 ASN A N 1
ATOM 1764 C CA . ASN A 1 216 ? -9.041 -4.220 6.245 1.00 98.56 216 ASN A CA 1
ATOM 1765 C C . ASN A 1 216 ? -7.986 -4.430 7.337 1.00 98.56 216 ASN A C 1
ATOM 1767 O O . ASN A 1 216 ? -7.167 -5.334 7.199 1.00 98.56 216 ASN A O 1
ATOM 1771 N N . ALA A 1 217 ? -8.042 -3.668 8.433 1.00 98.81 217 ALA A N 1
ATOM 1772 C CA . ALA A 1 217 ? -7.158 -3.852 9.581 1.00 98.81 217 ALA A CA 1
ATOM 1773 C C . ALA A 1 217 ? -7.355 -5.238 10.206 1.00 98.81 217 ALA A C 1
ATOM 1775 O O . ALA A 1 217 ? -6.393 -5.975 10.383 1.00 98.81 217 ALA A O 1
ATOM 1776 N N . LEU A 1 218 ? -8.606 -5.649 10.431 1.00 98.62 218 LEU A N 1
ATOM 1777 C CA . LEU A 1 218 ? -8.918 -6.979 10.955 1.00 98.62 218 LEU A CA 1
ATOM 1778 C C . LEU A 1 218 ? -8.443 -8.101 10.025 1.00 98.62 218 LEU A C 1
ATOM 1780 O O . LEU A 1 218 ? -7.951 -9.114 10.509 1.00 98.62 218 LEU A O 1
ATOM 1784 N N . LYS A 1 219 ? -8.551 -7.935 8.701 1.00 98.56 219 LYS A N 1
ATOM 1785 C CA . LYS A 1 219 ? -8.001 -8.904 7.737 1.00 98.56 219 LYS A CA 1
ATOM 1786 C C . LYS A 1 219 ? -6.481 -8.999 7.823 1.00 98.56 219 LYS A C 1
ATOM 1788 O O . LYS A 1 219 ? -5.963 -10.108 7.814 1.00 98.56 219 LYS A O 1
ATOM 1793 N N . VAL A 1 220 ? -5.791 -7.861 7.914 1.00 98.62 220 VAL A N 1
ATOM 1794 C CA . VAL A 1 220 ? -4.333 -7.816 8.088 1.00 98.62 220 VAL A CA 1
ATOM 1795 C C . VAL A 1 220 ? -3.928 -8.539 9.363 1.00 98.62 220 VAL A C 1
ATOM 1797 O O . VAL A 1 220 ? -3.131 -9.464 9.293 1.00 98.62 220 VAL A O 1
ATOM 1800 N N . LEU A 1 221 ? -4.511 -8.164 10.504 1.00 98.38 221 LEU A N 1
ATOM 1801 C CA . LEU A 1 221 ? -4.162 -8.745 11.801 1.00 98.38 221 LEU A CA 1
ATOM 1802 C C . LEU A 1 221 ? -4.498 -10.233 11.856 1.00 98.38 221 LEU A C 1
ATOM 1804 O O . LEU A 1 221 ? -3.678 -11.024 12.307 1.00 98.38 221 LEU A O 1
ATOM 1808 N N . LYS A 1 222 ? -5.667 -10.630 11.338 1.00 98.06 222 LYS A N 1
ATOM 1809 C CA . LYS A 1 222 ? -6.034 -12.043 11.239 1.00 98.06 222 LYS A CA 1
ATOM 1810 C C . LYS A 1 222 ? -4.994 -12.811 10.437 1.00 98.06 222 LYS A C 1
ATOM 1812 O O . LYS A 1 222 ? -4.518 -13.813 10.932 1.00 98.06 222 LYS A O 1
ATOM 1817 N N . ASN A 1 223 ? -4.662 -12.345 9.234 1.00 97.12 223 ASN A N 1
ATOM 1818 C CA . ASN A 1 223 ? -3.717 -13.041 8.369 1.00 97.12 223 ASN A CA 1
ATOM 1819 C C . ASN A 1 223 ? -2.300 -13.049 8.951 1.00 97.12 223 ASN A C 1
ATOM 1821 O O . ASN A 1 223 ? -1.583 -14.006 8.721 1.00 97.12 223 ASN A O 1
ATOM 1825 N N . PHE A 1 224 ? -1.886 -11.997 9.664 1.00 97.31 224 PHE A N 1
ATOM 1826 C CA . PHE A 1 224 ? -0.544 -11.886 10.241 1.00 97.31 224 PHE A CA 1
ATOM 1827 C C . PHE A 1 224 ? -0.343 -12.771 11.482 1.00 97.31 224 PHE A C 1
ATOM 1829 O O . PHE A 1 224 ? 0.769 -13.208 11.740 1.00 97.31 224 PHE A O 1
ATOM 1836 N N . TYR A 1 225 ? -1.399 -13.046 12.249 1.00 95.00 225 TYR A N 1
ATOM 1837 C CA . TYR A 1 225 ? -1.320 -13.885 13.454 1.00 95.00 225 TYR A CA 1
ATOM 1838 C C . TYR A 1 225 ? -1.919 -15.289 13.288 1.00 95.00 225 TYR A C 1
ATOM 1840 O O . TYR A 1 225 ? -1.928 -16.056 14.250 1.00 95.00 225 TYR A O 1
ATOM 1848 N N . SER A 1 226 ? -2.459 -15.611 12.111 1.00 86.75 226 SER A N 1
ATOM 1849 C CA . SER A 1 226 ? -2.922 -16.958 11.749 1.00 86.75 226 SER A CA 1
ATOM 1850 C C . SER A 1 226 ? -1.789 -17.809 11.211 1.00 86.75 226 SER A C 1
ATOM 1852 O O . SER A 1 226 ? -1.720 -18.986 11.616 1.00 86.75 226 SER A O 1
#

Secondary structure (DSSP, 8-state):
----HHHHHHHH--EEEEEEEEEETTEEEEEEEEEE------HHHHHHHHHTTHHHHHH-----B--SS---STTGGG-HHHHSSB--HHHHHHHHHHHHTS-GGG--HHHHHHHHHHHHHHHHTTTTEETTEEEEES-GGGGS-BSS-SS---HHHHHHHHHHTT---GGGHHHHHHHHHT--TTS-EE--B--TTSSSS--S-TTSEEHHHHHHHHHHHHHHH-

Radius of gyration: 19.99 Å; chains: 1; bounding box: 46×40×56 Å

Organism: NCBI:txid412755

Sequence (226 aa):
GTNDNKVAQIQKNPKIEFCLMVKKGDGQGYVRGTGLAKIIKDKKQKEKIAKHCDFFSEFWKSPDDGIKDTPKDWPYERLVICWGKHSCHMGVVKALKALAEIPFNQRNKQVRNTIEEGVEYLLKHHIYKRSHDLNRVSKPGWLRLGFPLMYQTDILEILGILTRLGYHDERMQEAIDLLISKQDNQGKWKLESTFNGRFQTNIEQKGKPSKWITLNALKVLKNFYS